Protein 1G55 (pdb70)

Radius of gyration: 21.53 Å; Cα contacts (8 Å, |Δi|>4): 591; chains: 1; bounding box: 45×37×70 Å

InterPro domains:
  IPR001525 C-5 cytosine methyltransferase [PF00145] (5-387)
  IPR001525 C-5 cytosine methyltransferase [PR00105] (5-21)
  IPR001525 C-5 cytosine methyltransferase [PR00105] (112-126)
  IPR001525 C-5 cytosine methyltransferase [PR00105] (155-168)
  IPR001525 C-5 cytosine methyltransferase [PS51679] (4-391)
  IPR001525 C-5 cytosine methyltransferase [TIGR00675] (6-387)
  IPR029063 S-adenosyl-L-methionine-dependent methyltransferase superfamily [G3DSA:3.40.50.150] (2-194)
  IPR029063 S-adenosyl-L-methionine-dependent methyltransferase superfamily [SSF53335] (3-390)
  IPR031303 DNA methylase, C-5 cytosine-specific, conserved site [PS00095] (371-389)
  IPR050750 Cytosine-specific C5-methyltransferase [PTHR46098] (1-390)

Foldseek 3Di:
DAFEEEAEQQFLNLVQLLQVLLVGRHDHAEHEAQDPQSVQNNCVVVVPHHYHNDQLCPQDLVNVQVSVGQEYEYEPCPSLVSVLVSQVVHPDHHQKYKYKYAPPVCVDPSVVSVVVSCVVQKAKAKEFEFCVLEQQAEGDTIIMMIIGRDHDHQPQHDPPDYHHHDPPYNHDFLLVLADPPDPLVVFFDDLVCCLVCVVQAAEDERGGHKYQAALCFSPDGHPHMHWYQPAPPDDSVVLVVPQPPDDSVRNSVSSCNSSIGGRFLSSLCSSLVRDPPRDHDPPQDSSNSSNSSNSHHRSNVSSSVVSSNPD

Nearest PDB structures (foldseek):
  1g55-assembly1_A  TM=1.003E+00  e=3.954E-67  Homo sapiens
  4h0n-assembly4_D  TM=9.485E-01  e=1.434E-35  Spodoptera frugiperda
  6fdf-assembly4_D  TM=8.529E-01  e=2.828E-32  Schizosaccharomyces pombe
  8xee-assembly1_D  TM=7.128E-01  e=9.282E-12  Homo sapiens
  7x9d-assembly1_D  TM=7.147E-01  e=1.337E-10  Homo sapiens

Organism: Homo sapiens (NCBI:txid9606)

GO terms:
  GO:0006400 tRNA modification (P, IDA)
  GO:0008175 tRNA methyltransferase activity (F, IDA)
  GO:0005737 cytoplasm (C, IDA)
  GO:0030488 tRNA methylation (P, IDA)
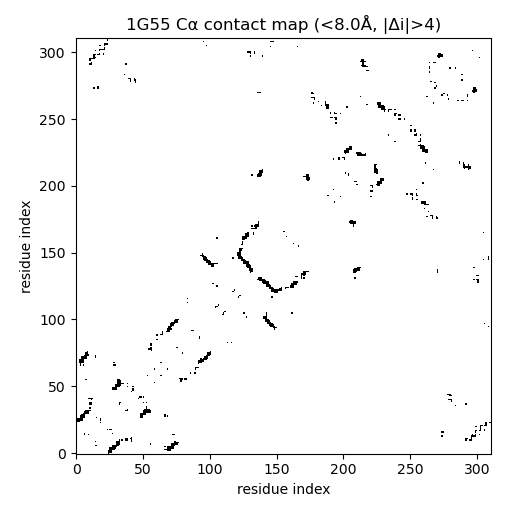  GO:0016428 tRNA (cytidine-N5)-methyltransferase activity (F, EXP)
  GO:0005654 nucleoplasm (C, TAS)
  GO:0006400 tRNA modification (P, TAS)

Structure (mmCIF, N/CA/C/O backbone):
data_1G55
#
_entry.id   1G55
#
_cell.length_a   116.5
_cell.length_b   116.5
_cell.length_c   69.8
_cell.angle_alpha   90.00
_cell.angle_beta   90.00
_cell.angle_gamma   90.00
#
_symmetry.space_group_name_H-M   'I 41'
#
loop_
_entity.id
_entity.type
_entity.pdbx_description
1 polymer 'DNA CYTOSINE METHYLTRANSFERASE DNMT2'
2 non-polymer 'SULFATE ION'
3 non-polymer S-ADENOSYL-L-HOMOCYSTEINE
4 non-polymer BETA-MERCAPTOETHANOL
5 non-polymer GLYCEROL
6 water water
#
loop_
_atom_site.group_PDB
_atom_site.id
_atom_site.type_symbol
_atom_site.label_atom_id
_atom_site.label_alt_id
_atom_site.label_comp_id
_atom_site.label_asym_id
_atom_site.label_entity_id
_atom_site.label_seq_id
_atom_site.pdbx_PDB_ins_code
_atom_site.Cartn_x
_atom_site.Cartn_y
_atom_site.Cartn_z
_atom_site.occupancy
_atom_site.B_iso_or_equiv
_atom_site.auth_seq_id
_atom_site.auth_comp_id
_atom_site.auth_asym_id
_atom_site.auth_atom_id
_atom_site.pdbx_PDB_model_num
ATOM 1 N N . GLU A 1 1 ? 63.579 61.419 15.487 1.00 41.10 2 GLU A N 1
ATOM 2 C CA . GLU A 1 1 ? 62.382 60.665 15.968 1.00 38.78 2 GLU A CA 1
ATOM 3 C C . GLU A 1 1 ? 62.869 59.760 17.101 1.00 36.63 2 GLU A C 1
ATOM 4 O O . GLU A 1 1 ? 64.052 59.406 17.128 1.00 36.56 2 GLU A O 1
ATOM 6 N N . PRO A 1 2 ? 61.979 59.406 18.056 1.00 32.82 3 PRO A N 1
ATOM 7 C CA . PRO A 1 2 ? 62.341 58.546 19.187 1.00 29.50 3 PRO A CA 1
ATOM 8 C C . PRO A 1 2 ? 62.708 57.130 18.767 1.00 26.02 3 PRO A C 1
ATOM 9 O O . PRO A 1 2 ? 62.144 56.574 17.814 1.00 24.36 3 PRO A O 1
ATOM 13 N N . LEU A 1 3 ? 63.657 56.553 19.495 1.00 24.41 4 LEU A N 1
ATOM 14 C CA . LEU A 1 3 ? 64.108 55.193 19.240 1.00 21.38 4 LEU A CA 1
ATOM 15 C C . LEU A 1 3 ? 62.952 54.238 19.448 1.00 17.35 4 LEU A C 1
ATOM 16 O O . LEU A 1 3 ? 62.129 54.434 20.341 1.00 16.98 4 LEU A O 1
ATOM 21 N N . ARG A 1 4 ? 62.888 53.223 18.600 1.00 17.52 5 ARG A N 1
ATOM 22 C CA . ARG A 1 4 ? 61.848 52.207 18.682 1.00 16.96 5 ARG A CA 1
ATOM 23 C C . ARG A 1 4 ? 62.481 51.047 19.466 1.00 17.04 5 ARG A C 1
ATOM 24 O O . ARG A 1 4 ? 63.463 50.427 19.026 1.00 16.42 5 ARG A O 1
ATOM 32 N N . VAL A 1 5 ? 61.959 50.827 20.672 1.00 17.61 6 VAL A N 1
ATOM 33 C CA . VAL A 1 5 ? 62.473 49.804 21.573 1.00 15.45 6 VAL A CA 1
ATOM 34 C C . VAL A 1 5 ? 61.687 48.483 21.609 1.00 13.84 6 VAL A C 1
ATOM 35 O O . VAL A 1 5 ? 60.454 48.463 21.782 1.00 13.89 6 VAL A O 1
ATOM 39 N N . LEU A 1 6 ? 62.400 47.387 21.379 1.00 12.67 7 LEU A N 1
ATOM 40 C CA . LEU A 1 6 ? 61.807 46.057 21.444 1.00 11.79 7 LEU A CA 1
ATOM 41 C C . LEU A 1 6 ? 62.162 45.523 22.830 1.00 12.87 7 LEU A C 1
ATOM 42 O O . LEU A 1 6 ? 63.354 45.477 23.190 1.00 12.01 7 LEU A O 1
ATOM 47 N N . GLU A 1 7 ? 61.150 45.133 23.613 1.00 13.09 8 GLU A N 1
ATOM 48 C CA . GLU A 1 7 ? 61.364 44.606 24.964 1.00 12.23 8 GLU A CA 1
ATOM 49 C C . GLU A 1 7 ? 61.037 43.103 24.989 1.00 9.98 8 GLU A C 1
ATOM 50 O O . GLU A 1 7 ? 59.875 42.705 25.023 1.00 12.29 8 GLU A O 1
ATOM 56 N N . LEU A 1 8 ? 62.069 42.270 24.957 1.00 12.39 9 LEU A N 1
ATOM 57 C CA . LEU A 1 8 ? 61.885 40.817 24.943 1.00 13.60 9 LEU A CA 1
ATOM 58 C C . LEU A 1 8 ? 61.924 40.233 26.340 1.00 14.53 9 LEU A C 1
ATOM 59 O O . LEU A 1 8 ? 62.688 40.696 27.193 1.00 15.29 9 LEU A O 1
ATOM 64 N N . TYR A 1 9 ? 61.132 39.185 26.560 1.00 15.16 10 TYR A N 1
ATOM 65 C CA . TYR A 1 9 ? 61.062 38.523 27.867 1.00 15.61 10 TYR A CA 1
ATOM 66 C C . TYR A 1 9 ? 60.642 39.606 28.838 1.00 15.80 10 TYR A C 1
ATOM 67 O O . TYR A 1 9 ? 61.208 39.729 29.927 1.00 17.46 10 TYR A O 1
ATOM 76 N N . SER A 1 10 ? 59.621 40.366 28.447 1.00 15.92 11 SER A N 1
ATOM 77 C CA . SER A 1 10 ? 59.148 41.516 29.210 1.00 13.63 11 SER A CA 1
ATOM 78 C C . SER A 1 10 ? 58.745 41.388 30.678 1.00 15.14 11 SER A C 1
ATOM 79 O O . SER A 1 10 ? 58.996 42.318 31.446 1.00 16.18 11 SER A O 1
ATOM 82 N N . GLY A 1 11 ? 58.132 40.270 31.072 1.00 14.91 12 GLY A N 1
ATOM 83 C CA . GLY A 1 11 ? 57.708 40.076 32.462 1.00 16.24 12 GLY A CA 1
ATOM 84 C C . GLY A 1 11 ? 56.774 41.172 32.965 1.00 17.26 12 GLY A C 1
ATOM 85 O O . GLY A 1 11 ? 55.787 41.483 32.297 1.00 17.04 12 GLY A O 1
ATOM 86 N N . VAL A 1 12 ? 57.083 41.770 34.126 1.00 18.43 13 VAL A N 1
ATOM 87 C CA . VAL A 1 12 ? 56.283 42.877 34.686 1.00 15.40 13 VAL A CA 1
ATOM 88 C C . VAL A 1 12 ? 56.745 44.241 34.112 1.00 15.67 13 VAL A C 1
ATOM 89 O O . VAL A 1 12 ? 56.281 45.309 34.527 1.00 15.33 13 VAL A O 1
ATOM 93 N N . GLY A 1 13 ? 57.694 44.190 33.177 1.00 16.05 14 GLY A N 1
ATOM 94 C CA . GLY A 1 13 ? 58.168 45.393 32.524 1.00 13.24 14 GLY A CA 1
ATOM 95 C C . GLY A 1 13 ? 59.278 46.191 33.152 1.00 13.70 14 GLY A C 1
ATOM 96 O O . GLY A 1 13 ? 59.307 47.413 32.976 1.00 14.21 14 GLY A O 1
ATOM 97 N N . GLY A 1 14 ? 60.198 45.521 33.848 1.00 12.12 15 GLY A N 1
ATOM 98 C CA . GLY A 1 14 ? 61.322 46.218 34.452 1.00 12.84 15 GLY A CA 1
ATOM 99 C C . GLY A 1 14 ? 62.132 47.013 33.427 1.00 11.59 15 GLY A C 1
ATOM 100 O O . GLY A 1 14 ? 62.535 48.135 33.702 1.00 10.78 15 GLY A O 1
ATOM 101 N N . MET A 1 15 ? 62.346 46.466 32.231 1.00 10.73 16 MET A N 1
ATOM 102 C CA . MET A 1 15 ? 63.108 47.169 31.189 1.00 9.69 16 MET A CA 1
ATOM 103 C C . MET A 1 15 ? 62.398 48.434 30.760 1.00 11.39 16 MET A C 1
ATOM 104 O O . MET A 1 15 ? 63.025 49.465 30.545 1.00 12.25 16 MET A O 1
ATOM 109 N N . HIS A 1 16 ? 61.084 48.346 30.595 1.00 12.52 17 HIS A N 1
ATOM 110 C CA . HIS A 1 16 ? 60.290 49.511 30.202 1.00 12.33 17 HIS A CA 1
ATOM 111 C C . HIS A 1 16 ? 60.377 50.591 31.297 1.00 12.49 17 HIS A C 1
ATOM 112 O O . HIS A 1 16 ? 60.599 51.775 31.004 1.00 10.58 17 HIS A O 1
ATOM 119 N N . HIS A 1 17 ? 60.230 50.191 32.558 1.00 11.75 18 HIS A N 1
ATOM 120 C CA . HIS A 1 17 ? 60.348 51.154 33.651 1.00 11.68 18 HIS A CA 1
ATOM 121 C C . HIS A 1 17 ? 61.730 51.819 33.657 1.00 10.89 18 HIS A C 1
ATOM 122 O O . HIS A 1 17 ? 61.840 53.024 33.901 1.00 10.22 18 HIS A O 1
ATOM 129 N N . ALA A 1 18 ? 62.773 51.038 33.361 1.00 10.27 19 ALA A N 1
ATOM 130 C CA . ALA A 1 18 ? 64.152 51.538 33.297 1.00 10.68 19 ALA A CA 1
ATOM 131 C C . ALA A 1 18 ? 64.304 52.512 32.145 1.00 9.49 19 ALA A C 1
ATOM 132 O O . ALA A 1 18 ? 64.994 53.514 32.280 1.00 10.52 19 ALA A O 1
ATOM 134 N N . LEU A 1 19 ? 63.668 52.205 31.017 1.00 10.77 20 LEU A N 1
ATOM 135 C CA . LEU A 1 19 ? 63.711 53.070 29.830 1.00 12.29 20 LEU A CA 1
ATOM 136 C C . LEU A 1 19 ? 63.113 54.448 30.130 1.00 11.92 20 LEU A C 1
ATOM 137 O O . LEU A 1 19 ? 63.670 55.483 29.730 1.00 13.35 20 LEU A O 1
ATOM 142 N N . ARG A 1 20 ? 61.992 54.466 30.842 1.00 12.83 21 ARG A N 1
ATOM 143 C CA . ARG A 1 20 ? 61.340 55.720 31.219 1.00 12.06 21 ARG A CA 1
ATOM 144 C C . ARG A 1 20 ? 62.212 56.527 32.173 1.00 12.91 21 ARG A C 1
ATOM 145 O O . ARG A 1 20 ? 62.372 57.723 31.987 1.00 14.50 21 ARG A O 1
ATOM 153 N N . GLU A 1 21 ? 62.854 55.863 33.137 1.00 14.18 22 GLU A N 1
ATOM 154 C CA . GLU A 1 21 ? 63.731 56.545 34.095 1.00 12.78 22 GLU A CA 1
ATOM 155 C C . GLU A 1 21 ? 64.985 57.129 33.438 1.00 15.01 22 GLU A C 1
ATOM 156 O O . GLU A 1 21 ? 65.452 58.193 33.845 1.00 13.79 22 GLU A O 1
ATOM 162 N N . SER A 1 22 ? 65.528 56.434 32.432 1.00 16.36 23 SER A N 1
ATOM 163 C CA . SER A 1 22 ? 66.731 56.890 31.722 1.00 14.80 23 SER A CA 1
ATOM 164 C C . SER A 1 22 ? 66.567 58.272 31.050 1.00 15.34 23 SER A C 1
ATOM 165 O O . SER A 1 22 ? 67.568 58.974 30.814 1.00 15.91 23 SER A O 1
ATOM 168 N N . CYS A 1 23 ? 65.318 58.645 30.743 1.00 14.87 24 CYS A N 1
ATOM 169 C CA . CYS A 1 23 ? 64.980 59.929 30.119 1.00 16.15 24 CYS A CA 1
ATOM 170 C C . CYS A 1 23 ? 65.373 60.041 28.647 1.00 16.76 24 CYS A C 1
ATOM 171 O O . CYS A 1 23 ? 65.289 61.122 28.074 1.00 18.82 24 CYS A O 1
ATOM 176 N N . ILE A 1 24 ? 65.866 58.958 28.046 1.00 17.56 25 ILE A N 1
ATOM 177 C CA . ILE A 1 24 ? 66.285 58.992 26.640 1.00 16.92 25 ILE A CA 1
ATOM 178 C C . ILE A 1 24 ? 65.064 58.992 25.722 1.00 16.48 25 ILE A C 1
ATOM 179 O O . ILE A 1 24 ? 64.027 58.461 26.106 1.00 19.52 25 ILE A O 1
ATOM 184 N N . PRO A 1 25 ? 65.160 59.623 24.519 1.00 18.18 26 PRO A N 1
ATOM 185 C CA . PRO A 1 25 ? 64.074 59.709 23.526 1.00 17.10 26 PRO A CA 1
ATOM 186 C C . PRO A 1 25 ? 63.805 58.331 22.977 1.00 17.03 26 PRO A C 1
ATOM 187 O O . PRO A 1 25 ? 64.407 57.942 21.980 1.00 17.27 26 PRO A O 1
ATOM 191 N N . ALA A 1 26 ? 62.884 57.600 23.586 1.00 18.61 27 ALA A N 1
ATOM 192 C CA . ALA A 1 26 ? 62.613 56.241 23.133 1.00 17.49 27 ALA A CA 1
ATOM 193 C C . ALA A 1 26 ? 61.275 55.797 23.619 1.00 18.29 27 ALA A C 1
ATOM 194 O O . ALA A 1 26 ? 60.767 56.320 24.603 1.00 21.18 27 ALA A O 1
ATOM 196 N N . GLN A 1 27 ? 60.705 54.821 22.932 1.00 18.24 28 GLN A N 1
ATOM 197 C CA . GLN A 1 27 ? 59.434 54.286 23.335 1.00 18.39 28 GLN A CA 1
ATOM 198 C C . GLN A 1 27 ? 59.403 52.805 22.953 1.00 18.12 28 GLN A C 1
ATOM 199 O O . GLN A 1 27 ? 60.011 52.398 21.947 1.00 18.01 28 GLN A O 1
ATOM 207 N N . VAL A 1 28 ? 58.757 51.996 23.793 1.00 17.70 29 VAL A N 1
ATOM 208 C CA . VAL A 1 28 ? 58.632 50.559 23.556 1.00 15.00 29 VAL A CA 1
ATOM 209 C C . VAL A 1 28 ? 57.596 50.313 22.462 1.00 16.05 29 VAL A C 1
ATOM 210 O O . VAL A 1 28 ? 56.434 50.678 22.609 1.00 17.24 29 VAL A O 1
ATOM 214 N N . VAL A 1 29 ? 58.036 49.744 21.348 1.00 15.93 30 VAL A N 1
ATOM 215 C CA . VAL A 1 29 ? 57.140 49.446 20.240 1.00 17.43 30 VAL A CA 1
ATOM 216 C C . VAL A 1 29 ? 56.520 48.060 20.395 1.00 18.06 30 VAL A C 1
ATOM 217 O O . VAL A 1 29 ? 55.420 47.807 19.897 1.00 18.14 30 VAL A O 1
ATOM 221 N N . ALA A 1 30 ? 57.233 47.160 21.064 1.00 17.17 31 ALA A N 1
ATOM 222 C CA . ALA A 1 30 ? 56.710 45.828 21.319 1.00 15.67 31 ALA A CA 1
ATOM 223 C C . ALA A 1 30 ? 57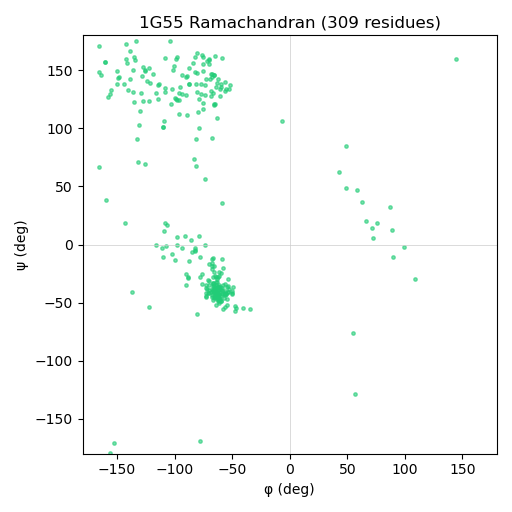.369 45.186 22.526 1.00 15.35 31 ALA A C 1
ATOM 224 O O . ALA A 1 30 ? 58.579 45.247 22.688 1.00 16.06 31 ALA A O 1
ATOM 226 N N . ALA A 1 31 ? 56.535 44.685 23.423 1.00 15.38 32 ALA A N 1
ATOM 227 C CA . ALA A 1 31 ? 56.976 43.961 24.604 1.00 17.54 32 ALA A CA 1
ATOM 228 C C . ALA A 1 31 ? 56.565 42.504 24.277 1.00 16.26 32 ALA A C 1
ATOM 229 O O . ALA A 1 31 ? 55.464 42.297 23.759 1.00 18.19 32 ALA A O 1
ATOM 231 N N . ILE A 1 32 ? 57.428 41.510 24.512 1.00 15.27 33 ILE A N 1
ATOM 232 C CA . ILE A 1 32 ? 57.047 40.122 24.205 1.00 14.78 33 ILE A CA 1
ATOM 233 C C . ILE A 1 32 ? 57.277 39.146 25.356 1.00 14.91 33 ILE A C 1
ATOM 234 O O . ILE A 1 32 ? 58.381 39.091 25.919 1.00 14.32 33 ILE A O 1
ATOM 239 N N . ASP A 1 33 ? 56.252 38.355 25.673 1.00 14.25 34 ASP A N 1
ATOM 240 C CA . ASP A 1 33 ? 56.330 37.346 26.736 1.00 17.06 34 ASP A CA 1
ATOM 241 C C . ASP A 1 33 ? 55.160 36.353 26.584 1.00 15.39 34 ASP A C 1
ATOM 242 O O . ASP A 1 33 ? 54.075 36.751 26.159 1.00 18.33 34 ASP A O 1
ATOM 247 N N . VAL A 1 34 ? 55.370 35.077 26.909 1.00 18.50 35 VAL A N 1
ATOM 248 C CA . VAL A 1 34 ? 54.276 34.075 26.823 1.00 21.02 35 VAL A CA 1
ATOM 249 C C . VAL A 1 34 ? 53.457 33.938 28.107 1.00 20.88 35 VAL A C 1
ATOM 250 O O . VAL A 1 34 ? 52.297 33.511 28.073 1.00 20.49 35 VAL A O 1
ATOM 254 N N . ASN A 1 35 ? 54.081 34.270 29.235 1.00 20.86 36 ASN A N 1
ATOM 255 C CA . ASN A 1 35 ? 53.438 34.161 30.535 1.00 20.84 36 ASN A CA 1
ATOM 256 C C . ASN A 1 35 ? 52.233 35.067 30.679 1.00 20.72 36 ASN A C 1
ATOM 257 O O . ASN A 1 35 ? 52.390 36.275 30.827 1.00 19.26 36 ASN A O 1
ATOM 264 N N . THR A 1 36 ? 51.038 34.480 30.704 1.00 21.00 37 THR A N 1
ATOM 265 C CA . THR A 1 36 ? 49.798 35.259 30.812 1.00 21.86 37 THR A CA 1
ATOM 266 C C . THR A 1 36 ? 49.660 36.023 32.120 1.00 20.30 37 THR A C 1
ATOM 267 O O . THR A 1 36 ? 49.011 37.054 32.152 1.00 20.64 37 THR A O 1
ATOM 271 N N . VAL A 1 37 ? 50.270 35.532 33.192 1.00 18.89 38 VAL A N 1
ATOM 272 C CA . VAL A 1 37 ? 50.207 36.217 34.474 1.00 18.61 38 VAL A CA 1
ATOM 273 C C . VAL A 1 37 ? 51.089 37.480 34.433 1.00 17.76 38 VAL A C 1
ATOM 274 O O . VAL A 1 37 ? 50.669 38.563 34.847 1.00 16.80 38 VAL A O 1
ATOM 278 N N . ALA A 1 38 ? 52.295 37.350 33.896 1.00 18.04 39 ALA A N 1
ATOM 279 C CA . ALA A 1 38 ? 53.201 38.492 33.771 1.00 15.96 39 ALA A CA 1
ATOM 280 C C . ALA A 1 38 ? 52.562 39.551 32.878 1.00 17.09 39 ALA A C 1
ATOM 281 O O . ALA A 1 38 ? 52.563 40.740 33.215 1.00 17.80 39 ALA A O 1
ATOM 283 N N . ASN A 1 39 ? 51.943 39.097 31.784 1.00 17.77 40 ASN A N 1
ATOM 284 C CA . ASN A 1 39 ? 51.293 39.976 30.805 1.00 16.73 40 ASN A CA 1
ATOM 285 C C . ASN A 1 39 ? 50.132 40.789 31.362 1.00 16.89 40 ASN A C 1
ATOM 286 O O . ASN A 1 39 ? 49.940 41.932 30.952 1.00 18.07 40 ASN A O 1
ATOM 293 N N . GLU A 1 40 ? 49.352 40.208 32.277 1.00 19.51 41 GLU A N 1
ATOM 294 C CA . GLU A 1 40 ? 48.231 40.927 32.891 1.00 19.45 41 GLU A CA 1
ATOM 295 C C . GLU A 1 40 ? 48.803 42.081 33.737 1.00 19.22 41 GLU A C 1
ATOM 296 O O . GLU A 1 40 ? 48.201 43.154 33.826 1.00 20.88 41 GLU A O 1
ATOM 302 N N . VAL A 1 41 ? 49.954 41.847 34.367 1.00 18.00 42 VAL A N 1
ATOM 303 C CA . VAL A 1 41 ? 50.601 42.865 35.196 1.00 18.61 42 VAL A CA 1
ATOM 304 C C . VAL A 1 41 ? 51.201 43.944 34.292 1.00 17.51 42 VAL A C 1
ATOM 305 O O . VAL A 1 41 ? 51.085 45.140 34.575 1.00 16.75 42 VAL A O 1
ATOM 309 N N . TYR A 1 42 ? 51.862 43.510 33.220 1.00 17.83 43 TYR A N 1
ATOM 310 C CA . TYR A 1 42 ? 52.460 44.431 32.263 1.00 16.98 43 TYR A CA 1
ATOM 311 C C . TYR A 1 42 ? 51.365 45.369 31.679 1.00 18.15 43 TYR A C 1
ATOM 312 O O . TYR A 1 42 ? 51.482 46.596 31.789 1.00 17.31 43 TYR A O 1
ATOM 321 N N . LYS A 1 43 ? 50.297 44.787 31.113 1.00 17.61 44 LYS A N 1
ATOM 322 C CA . LYS A 1 43 ? 49.186 45.538 30.514 1.00 16.03 44 LYS A CA 1
ATOM 323 C C . LYS A 1 43 ? 48.547 46.482 31.511 1.00 17.37 44 LYS A C 1
ATOM 324 O O . LYS A 1 43 ? 48.219 47.624 31.196 1.00 21.02 44 LYS A O 1
ATOM 326 N N . TYR A 1 44 ? 48.371 46.000 32.730 1.00 18.71 45 TYR A N 1
ATOM 327 C CA . TYR A 1 44 ? 47.790 46.797 33.799 1.00 17.91 45 TYR A CA 1
ATOM 328 C C . TYR A 1 44 ? 48.575 48.103 34.007 1.00 18.18 45 TYR A C 1
ATOM 329 O O . TYR A 1 44 ? 47.982 49.170 34.171 1.00 19.75 45 TYR A O 1
ATOM 338 N N . ASN A 1 45 ? 49.905 48.022 33.983 1.00 17.27 46 ASN A N 1
ATOM 339 C CA . ASN A 1 45 ? 50.748 49.201 34.203 1.00 15.92 46 ASN A CA 1
ATOM 340 C C . ASN A 1 45 ? 51.071 49.983 32.937 1.00 15.09 46 ASN A C 1
ATOM 341 O O . ASN A 1 45 ? 51.305 51.190 33.000 1.00 14.78 46 ASN A O 1
ATOM 346 N N . PHE A 1 46 ? 51.097 49.277 31.805 1.00 15.12 47 PHE A N 1
ATOM 347 C CA . PHE A 1 46 ? 51.402 49.829 30.477 1.00 15.68 47 PHE A CA 1
ATOM 348 C C . PHE A 1 46 ? 50.261 49.479 29.509 1.00 14.92 47 PHE A C 1
ATOM 349 O O . PHE A 1 46 ? 50.443 48.706 28.552 1.00 15.24 47 PHE A O 1
ATOM 357 N N . PRO A 1 47 ? 49.082 50.087 29.712 1.00 15.92 48 PRO A N 1
ATOM 358 C CA . PRO A 1 47 ? 47.933 49.806 28.855 1.00 17.78 48 PRO A CA 1
ATOM 359 C C . PRO A 1 47 ? 48.033 50.227 27.395 1.00 20.24 48 PRO A C 1
ATOM 360 O O . PRO A 1 47 ? 47.299 49.704 26.570 1.00 22.63 48 PRO A O 1
ATOM 364 N N . HIS A 1 48 ? 48.959 51.137 27.073 1.00 21.53 49 HIS A N 1
ATOM 365 C CA . HIS A 1 48 ? 49.120 51.653 25.706 1.00 22.16 49 HIS A CA 1
ATOM 366 C C . HIS A 1 48 ? 50.347 51.131 24.972 1.00 23.07 49 HIS A C 1
ATOM 367 O O . HIS A 1 48 ? 50.737 51.679 23.938 1.00 25.29 49 HIS A O 1
ATOM 374 N N . THR A 1 49 ? 50.922 50.044 25.480 1.00 21.93 50 THR A N 1
ATOM 375 C CA . THR A 1 49 ? 52.101 49.438 24.876 1.00 18.63 50 THR A CA 1
ATOM 376 C C . THR A 1 49 ? 51.708 48.143 24.231 1.00 17.49 50 THR A C 1
ATOM 377 O O . THR A 1 49 ? 51.005 47.346 24.841 1.00 18.22 50 THR A O 1
ATOM 381 N N . GLN A 1 50 ? 52.124 47.944 22.986 1.00 18.16 51 GLN A N 1
ATOM 382 C CA . GLN A 1 50 ? 51.827 46.698 22.284 1.00 20.34 51 GLN A CA 1
ATOM 383 C C . GLN A 1 50 ? 52.542 45.493 22.957 1.00 20.64 51 GLN A C 1
ATOM 384 O O . GLN A 1 50 ? 53.780 45.451 23.107 1.00 19.40 51 GLN A O 1
ATOM 390 N N . LEU A 1 51 ? 51.731 44.537 23.390 1.00 20.05 52 LEU A N 1
ATOM 391 C CA . LEU A 1 51 ? 52.209 43.351 24.070 1.00 20.56 52 LEU A CA 1
ATOM 392 C C . LEU A 1 51 ? 51.917 42.143 23.204 1.00 20.80 52 LEU A C 1
ATOM 393 O O . LEU A 1 51 ? 50.783 41.933 22.788 1.00 23.87 52 LEU A O 1
ATOM 398 N N . LEU A 1 52 ? 52.946 41.363 22.912 1.00 21.30 53 LEU A N 1
ATOM 399 C CA . LEU A 1 52 ? 52.789 40.184 22.087 1.00 21.66 53 LEU A CA 1
ATOM 400 C C . LEU A 1 52 ? 52.954 38.930 22.951 1.00 21.37 53 LEU A C 1
ATOM 401 O O . LEU A 1 52 ? 54.060 38.616 23.386 1.00 21.24 53 LEU A O 1
ATOM 406 N N . ALA A 1 53 ? 51.846 38.249 23.231 1.00 20.45 54 ALA A N 1
ATOM 407 C CA . ALA A 1 53 ? 51.856 37.025 24.019 1.00 21.24 54 ALA A CA 1
ATOM 408 C C . ALA A 1 53 ? 52.205 35.857 23.088 1.00 24.01 54 ALA A C 1
ATOM 409 O O . ALA A 1 53 ? 51.354 35.028 22.756 1.00 26.08 54 ALA A O 1
ATOM 411 N N . LYS A 1 54 ? 53.471 35.774 22.698 1.00 24.66 55 LYS A N 1
ATOM 412 C CA . LYS A 1 54 ? 53.920 34.756 21.767 1.00 24.20 55 LYS A CA 1
ATOM 413 C C . LYS A 1 54 ? 55.288 34.251 22.149 1.00 23.24 55 LYS A C 1
ATOM 414 O O . LYS A 1 54 ? 56.002 34.905 22.898 1.00 22.90 55 LYS A O 1
ATOM 420 N N . THR A 1 55 ? 55.644 33.067 21.660 1.00 22.61 56 THR A N 1
ATOM 421 C CA . THR A 1 55 ? 56.970 32.521 21.909 1.00 23.15 56 THR A CA 1
ATOM 422 C C . THR A 1 55 ? 57.908 33.343 21.029 1.00 23.52 56 THR A C 1
ATOM 423 O O . THR A 1 55 ? 57.592 33.613 19.861 1.00 24.55 56 THR A O 1
ATOM 427 N N . ILE A 1 56 ? 59.056 33.726 21.583 1.00 22.10 57 ILE A N 1
ATOM 428 C CA . ILE A 1 56 ? 60.048 34.526 20.868 1.00 20.96 57 ILE A CA 1
ATOM 429 C C . ILE A 1 56 ? 60.668 33.741 19.713 1.00 22.87 57 ILE A C 1
ATOM 430 O O . ILE A 1 56 ? 61.054 34.319 18.690 1.00 24.07 57 ILE A O 1
ATOM 435 N N . GLU A 1 57 ? 60.695 32.416 19.856 1.00 25.17 58 GLU A N 1
ATOM 436 C CA . GLU A 1 57 ? 61.253 31.515 18.837 1.00 26.28 58 GLU A CA 1
ATOM 437 C C . GLU A 1 57 ? 60.364 31.491 17.617 1.00 24.82 58 GLU A C 1
ATOM 438 O O . GLU A 1 57 ? 60.845 31.267 16.520 1.00 26.85 58 GLU A O 1
ATOM 444 N N . GLY A 1 58 ? 59.062 31.661 17.833 1.00 24.77 59 GLY A N 1
ATOM 445 C CA . GLY A 1 58 ? 58.108 31.655 16.743 1.00 24.37 59 GLY A CA 1
ATOM 446 C C . GLY A 1 58 ? 57.950 32.951 15.967 1.00 24.16 59 GLY A C 1
ATOM 447 O O . GLY A 1 58 ? 57.168 33.005 15.021 1.00 26.71 59 GLY A O 1
ATOM 448 N N . ILE A 1 59 ? 58.636 34.010 16.372 1.00 23.01 60 ILE A N 1
ATOM 449 C CA . ILE A 1 59 ? 58.537 35.279 15.655 1.00 22.26 60 ILE A CA 1
ATOM 450 C C . ILE A 1 59 ? 59.424 35.204 14.396 1.00 21.37 60 ILE A C 1
ATOM 451 O O . ILE A 1 59 ? 60.605 34.897 14.481 1.00 19.73 60 ILE A O 1
ATOM 456 N N . THR A 1 60 ? 58.842 35.465 13.229 1.00 23.43 61 THR A N 1
ATOM 457 C CA . THR A 1 60 ? 59.563 35.414 11.956 1.00 19.39 61 THR A CA 1
ATOM 458 C C . THR A 1 60 ? 60.354 36.701 11.737 1.00 20.19 61 THR A C 1
ATOM 459 O O . THR A 1 60 ? 60.104 37.711 12.392 1.00 21.01 61 THR A O 1
ATOM 463 N N . LEU A 1 61 ? 61.283 36.676 10.788 1.00 19.04 62 LEU A N 1
ATOM 464 C CA . LEU A 1 61 ? 62.095 37.843 10.480 1.00 18.57 62 LEU A CA 1
ATOM 465 C C . LEU A 1 61 ? 61.238 38.994 10.009 1.00 20.69 62 LEU A C 1
ATOM 466 O O . LEU A 1 61 ? 61.548 40.157 10.301 1.00 19.15 62 LEU A O 1
ATOM 471 N N . GLU A 1 62 ? 60.157 38.666 9.289 1.00 22.24 63 GLU A N 1
ATOM 472 C CA . GLU A 1 62 ? 59.253 39.682 8.741 1.00 23.50 63 GLU A CA 1
ATOM 473 C C . GLU A 1 62 ? 58.608 40.459 9.873 1.00 23.64 63 GLU A C 1
ATOM 474 O O . GLU A 1 62 ? 58.498 41.685 9.813 1.00 25.53 63 GLU A O 1
ATOM 480 N N . GLU A 1 63 ? 58.181 39.737 10.905 1.00 23.26 64 GLU A N 1
ATOM 481 C CA . GLU A 1 63 ? 57.561 40.355 12.072 1.00 22.55 64 GLU A CA 1
ATOM 482 C C . GLU A 1 63 ? 58.570 41.283 12.746 1.00 20.99 64 GLU A C 1
ATOM 483 O O . GLU A 1 63 ? 58.233 42.399 13.112 1.00 20.31 64 GLU A O 1
ATOM 489 N N . PHE A 1 64 ? 59.809 40.820 12.901 1.00 20.24 65 PHE A N 1
ATOM 490 C CA . PHE A 1 64 ? 60.859 41.634 13.512 1.00 19.68 65 PHE A CA 1
ATOM 491 C C . PHE A 1 64 ? 61.162 42.860 12.639 1.00 22.34 65 PHE A C 1
ATOM 492 O O . PHE A 1 64 ? 61.407 43.970 13.151 1.00 23.93 65 PHE A O 1
ATOM 500 N N . ASP A 1 65 ? 61.138 42.670 11.321 1.00 22.04 66 ASP A N 1
ATOM 501 C CA . ASP A 1 65 ? 61.398 43.768 10.398 1.00 21.00 66 ASP A CA 1
ATOM 502 C C . ASP A 1 65 ? 60.309 44.817 10.464 1.00 19.46 66 ASP A C 1
ATOM 503 O O . ASP A 1 65 ? 60.590 46.008 10.404 1.00 22.35 66 ASP A O 1
ATOM 508 N N . ARG A 1 66 ? 59.064 44.377 10.595 1.00 21.01 67 ARG A N 1
ATOM 509 C CA . ARG A 1 66 ? 57.925 45.288 10.674 1.00 23.38 67 ARG A CA 1
ATOM 510 C C . ARG A 1 66 ? 57.955 46.139 11.956 1.00 21.94 67 ARG A C 1
ATOM 511 O O . ARG A 1 66 ? 57.364 47.214 12.010 1.00 19.96 67 ARG A O 1
ATOM 519 N N . LEU A 1 67 ? 58.648 45.642 12.980 1.00 21.89 68 LEU A N 1
ATOM 520 C CA . LEU A 1 67 ? 58.789 46.356 14.245 1.00 19.89 68 LEU A CA 1
ATOM 521 C C . LEU A 1 67 ? 59.832 47.460 14.111 1.00 20.16 68 LEU A C 1
ATOM 522 O O . LEU A 1 67 ? 59.758 48.465 14.814 1.00 21.20 68 LEU A O 1
ATOM 527 N N . SER A 1 68 ? 60.792 47.264 13.209 1.00 18.96 69 SER A N 1
ATOM 528 C CA . SER A 1 68 ? 61.840 48.254 12.918 1.00 19.42 69 SER A CA 1
ATOM 529 C C . SER A 1 68 ? 62.375 48.884 14.193 1.00 17.50 69 SER A C 1
ATOM 530 O O . SER A 1 68 ? 62.283 50.094 14.405 1.00 18.88 69 SER A O 1
ATOM 533 N N . PHE A 1 69 ? 62.956 48.051 15.032 1.00 16.31 70 PHE A N 1
ATOM 534 C CA . PHE A 1 69 ? 63.469 48.507 16.305 1.00 15.22 70 PHE A CA 1
ATOM 535 C C . PHE A 1 69 ? 64.917 48.967 16.258 1.00 16.38 70 PHE A C 1
ATOM 536 O O . PHE A 1 69 ? 65.732 48.424 15.502 1.00 16.41 70 PHE A O 1
ATOM 544 N N . ASP A 1 70 ? 65.204 50.006 17.043 1.00 14.61 71 ASP A N 1
ATOM 545 C CA . ASP A 1 70 ? 66.537 50.592 17.164 1.00 14.94 71 ASP A CA 1
ATOM 546 C C . ASP A 1 70 ? 67.273 50.186 18.424 1.00 14.03 71 ASP A C 1
ATOM 547 O O . ASP A 1 70 ? 68.438 50.529 18.580 1.00 14.11 71 ASP A O 1
ATOM 552 N N . MET A 1 71 ? 66.582 49.505 19.337 1.00 14.15 72 MET A N 1
ATOM 553 C CA . MET A 1 71 ? 67.170 49.073 20.600 1.00 13.24 72 MET A CA 1
ATOM 554 C C . MET A 1 71 ? 66.520 47.792 21.079 1.00 12.24 72 MET A C 1
ATOM 555 O O . MET A 1 71 ? 65.324 47.626 20.926 1.00 14.28 72 MET A O 1
ATOM 560 N N . ILE A 1 72 ? 67.311 46.858 21.592 1.00 13.08 73 ILE A N 1
ATOM 561 C CA . ILE A 1 72 ? 66.747 45.636 22.149 1.00 14.23 73 ILE A CA 1
ATOM 562 C C . ILE A 1 72 ? 67.093 45.667 23.633 1.00 12.97 73 ILE A C 1
ATOM 563 O O . ILE A 1 72 ? 68.249 45.918 23.993 1.00 11.24 73 ILE A O 1
ATOM 568 N N . LEU A 1 73 ? 66.088 45.431 24.474 1.00 14.55 74 LEU A N 1
ATOM 569 C CA . LEU A 1 73 ? 66.267 45.355 25.924 1.00 14.84 74 LEU A CA 1
ATOM 570 C C . LEU A 1 73 ? 65.754 43.959 26.233 1.00 13.25 74 LEU A C 1
ATOM 571 O O . LEU A 1 73 ? 64.610 43.640 25.920 1.00 13.21 74 LEU A O 1
ATOM 576 N N . MET A 1 74 ? 66.581 43.128 26.851 1.00 13.26 75 MET A N 1
ATOM 577 C CA . MET A 1 74 ? 66.165 41.766 27.114 1.00 12.50 75 MET A CA 1
ATOM 578 C C . MET A 1 74 ? 66.743 41.083 28.358 1.00 13.04 75 MET A C 1
ATOM 579 O O . MET A 1 74 ? 67.859 41.374 28.778 1.00 13.78 75 MET A O 1
ATOM 584 N N . SER A 1 75 ? 65.962 40.182 28.951 1.00 13.44 76 SER A N 1
ATOM 585 C CA . SER A 1 75 ? 66.404 39.398 30.116 1.00 16.63 76 SER A CA 1
ATOM 586 C C . SER A 1 75 ? 66.071 37.949 29.846 1.00 15.44 76 SER A C 1
ATOM 587 O O . SER A 1 75 ? 65.134 37.418 30.441 1.00 15.44 76 SER A O 1
ATOM 590 N N . PRO A 1 76 ? 66.795 37.297 28.912 1.00 18.66 77 PRO A N 1
ATOM 591 C CA . PRO A 1 76 ? 66.524 35.885 28.600 1.00 21.75 77 PRO A CA 1
ATOM 592 C C . PRO A 1 76 ? 66.711 35.042 29.869 1.00 25.62 77 PRO A C 1
ATOM 593 O O . PRO A 1 76 ? 67.669 35.249 30.626 1.00 28.19 77 PRO A O 1
ATOM 597 N N . PRO A 1 77 ? 65.804 34.081 30.112 1.00 27.86 78 PRO A N 1
ATOM 598 C CA . PRO A 1 77 ? 65.842 33.208 31.292 1.00 29.80 78 PRO A CA 1
ATOM 599 C C . PRO A 1 77 ? 67.208 32.596 31.577 1.00 28.75 78 PRO A C 1
ATOM 600 O O . PRO A 1 77 ? 67.856 32.070 30.676 1.00 29.87 78 PRO A O 1
ATOM 604 N N . ASN A 1 96 ? 67.401 28.580 22.630 1.00 27.87 97 ASN A N 1
ATOM 605 C CA . ASN A 1 96 ? 66.355 28.480 21.597 1.00 29.94 97 ASN A CA 1
ATOM 606 C C . ASN A 1 96 ? 65.765 29.847 21.242 1.00 27.75 97 ASN A C 1
ATOM 607 O O . ASN A 1 96 ? 66.114 30.396 20.199 1.00 29.28 97 ASN A O 1
ATOM 612 N N . SER A 1 97 ? 64.896 30.410 22.083 1.00 23.79 98 SER A N 1
ATOM 613 C CA . SER A 1 97 ? 64.372 31.750 21.799 1.00 20.07 98 SER A CA 1
ATOM 614 C C . SER A 1 97 ? 65.569 32.711 21.654 1.00 19.41 98 SER A C 1
ATOM 615 O O . SER A 1 97 ? 65.637 33.507 20.721 1.00 16.87 98 SER A O 1
ATOM 618 N N . PHE A 1 98 ? 66.540 32.581 22.553 1.00 19.52 99 PHE A N 1
ATOM 619 C CA . PHE A 1 98 ? 67.724 33.428 22.525 1.00 21.37 99 PHE A CA 1
ATOM 620 C C . PHE A 1 98 ? 68.565 33.162 21.278 1.00 20.90 99 PHE A C 1
ATOM 621 O O . PHE A 1 98 ? 69.028 34.096 20.631 1.00 20.87 99 PHE A O 1
ATOM 629 N N . LEU A 1 99 ? 68.764 31.896 20.930 1.00 22.89 100 LEU A N 1
ATOM 630 C CA . LEU A 1 99 ? 69.545 31.575 19.736 1.00 23.22 100 LEU A CA 1
ATOM 631 C C . LEU A 1 99 ? 68.848 32.115 18.482 1.00 22.56 100 LEU A C 1
ATOM 632 O O . LEU A 1 99 ? 69.505 32.578 17.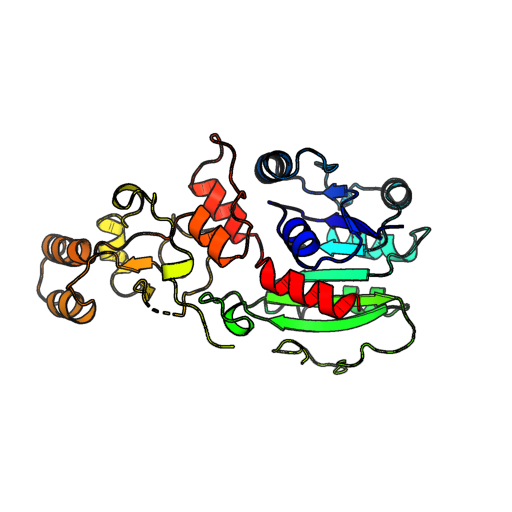541 1.00 23.46 100 LEU A O 1
ATOM 637 N N . HIS A 1 100 ? 67.517 32.137 18.519 1.00 20.35 101 HIS A N 1
ATOM 638 C CA . HIS A 1 100 ? 66.729 32.657 17.417 1.00 17.76 101 HIS A CA 1
ATOM 639 C C . HIS A 1 100 ? 66.998 34.156 17.242 1.00 19.16 101 HIS A C 1
ATOM 640 O O . HIS A 1 100 ? 67.180 34.623 16.119 1.00 18.78 101 HIS A O 1
ATOM 647 N N . ILE A 1 101 ? 67.013 34.897 18.352 1.00 16.76 102 ILE A N 1
ATOM 648 C CA . ILE A 1 101 ? 67.285 36.330 18.345 1.00 15.26 102 ILE A CA 1
ATOM 649 C C . ILE A 1 101 ? 68.631 36.525 17.699 1.00 15.74 102 ILE A C 1
ATOM 650 O O . ILE A 1 101 ? 68.790 37.390 16.838 1.00 16.77 102 ILE A O 1
ATOM 657 N N . LEU A 1 102 ? 69.598 35.712 18.114 1.00 15.36 103 LEU A N 1
ATOM 658 C CA . LEU A 1 102 ? 70.949 35.775 17.568 1.00 17.73 103 LEU A CA 1
ATOM 659 C C . LEU A 1 102 ? 70.983 35.423 16.083 1.00 17.78 103 LEU A C 1
ATOM 660 O O . LEU A 1 102 ? 71.790 35.955 15.336 1.00 17.26 103 LEU A O 1
ATOM 665 N N . ASP A 1 103 ? 70.089 34.545 15.655 1.00 19.17 104 ASP A N 1
ATOM 666 C CA . ASP A 1 103 ? 70.026 34.142 14.251 1.00 20.13 104 ASP A CA 1
ATOM 667 C C . ASP A 1 103 ? 69.369 35.229 13.395 1.00 21.19 104 ASP A C 1
ATOM 668 O O . ASP A 1 103 ? 69.751 35.458 12.236 1.00 21.28 104 ASP A O 1
ATOM 673 N N . ILE A 1 104 ? 68.409 35.919 14.000 1.00 19.27 105 ILE A N 1
ATOM 674 C CA . ILE A 1 104 ? 67.654 36.982 13.352 1.00 19.19 105 ILE A CA 1
ATOM 675 C C . ILE A 1 104 ? 68.482 38.246 13.104 1.00 21.67 105 ILE A C 1
ATOM 676 O O . ILE A 1 104 ? 68.403 38.854 12.038 1.00 21.09 105 ILE A O 1
ATOM 681 N N . LEU A 1 105 ? 69.285 38.622 14.091 1.00 22.08 106 LEU A N 1
ATOM 682 C CA . LEU A 1 105 ? 70.092 39.834 14.016 1.00 22.96 106 LEU A CA 1
ATOM 683 C C . LEU A 1 105 ? 70.778 40.150 12.661 1.00 21.36 106 LEU A C 1
ATOM 684 O O . LEU A 1 105 ? 70.544 41.213 12.094 1.00 20.59 106 LEU A O 1
ATOM 689 N N . PRO A 1 106 ? 71.577 39.213 12.096 1.00 22.28 107 PRO A N 1
ATOM 690 C CA . PRO A 1 106 ? 72.242 39.496 10.812 1.00 21.65 107 PRO A CA 1
ATOM 691 C C . PRO A 1 106 ? 71.319 39.482 9.570 1.00 21.53 107 PRO A C 1
ATOM 692 O O . PRO A 1 106 ? 71.784 39.690 8.456 1.00 23.03 107 PRO A O 1
ATOM 696 N N . ARG A 1 107 ? 70.032 39.212 9.770 1.00 21.39 108 ARG A N 1
ATOM 697 C CA . ARG A 1 107 ? 69.078 39.155 8.680 1.00 19.28 108 ARG A CA 1
ATOM 698 C C . ARG A 1 107 ? 68.104 40.311 8.700 1.00 20.26 108 ARG A C 1
ATOM 699 O O . ARG A 1 107 ? 67.353 40.499 7.754 1.00 21.65 108 ARG A O 1
ATOM 707 N N . LEU A 1 108 ? 68.100 41.076 9.789 1.00 20.02 109 LEU A N 1
ATOM 708 C CA . LEU A 1 108 ? 67.226 42.240 9.910 1.00 19.40 109 LEU A CA 1
ATOM 709 C C . LEU A 1 108 ? 67.560 43.298 8.864 1.00 20.10 109 LEU A C 1
ATOM 710 O O . LEU A 1 108 ? 68.730 43.578 8.596 1.00 22.02 109 LEU A O 1
ATOM 715 N N . GLN A 1 109 ? 66.521 43.897 8.293 1.00 20.17 110 GLN A N 1
ATOM 716 C CA . GLN A 1 109 ? 66.672 44.951 7.303 1.00 19.44 110 GLN A CA 1
ATOM 717 C C . GLN A 1 109 ? 67.412 46.129 7.953 1.00 20.40 110 GLN A C 1
ATOM 718 O O . GLN A 1 109 ? 68.220 46.788 7.308 1.00 22.52 110 GLN A O 1
ATOM 724 N N . LYS A 1 110 ? 67.130 46.385 9.231 1.00 19.11 111 LYS A N 1
ATOM 725 C CA . LYS A 1 110 ? 67.789 47.456 9.991 1.00 20.04 111 LYS A CA 1
ATOM 726 C C . LYS A 1 110 ? 68.305 46.911 11.312 1.00 21.15 111 LYS A C 1
ATOM 727 O O . LYS A 1 110 ? 67.527 46.453 12.154 1.00 19.84 111 LYS A O 1
ATOM 733 N N . LEU A 1 111 ? 69.621 46.907 11.476 1.00 23.79 112 LEU A N 1
ATOM 734 C CA . LEU A 1 111 ? 70.211 46.424 12.720 1.00 22.48 112 LEU A CA 1
ATOM 735 C C . LEU A 1 111 ? 69.874 47.421 13.814 1.00 22.82 112 LEU A C 1
ATOM 736 O O . LEU A 1 111 ? 69.776 48.638 13.554 1.00 21.78 112 LEU A O 1
ATOM 741 N N . PRO A 1 112 ? 69.596 46.920 15.030 1.00 20.54 113 PRO A N 1
ATOM 742 C CA . PRO A 1 112 ? 69.292 47.866 16.104 1.00 18.45 113 PRO A CA 1
ATOM 743 C C . PRO A 1 112 ? 70.622 48.551 16.480 1.00 15.23 113 PRO A C 1
ATOM 744 O O . PRO A 1 112 ? 71.684 47.926 16.433 1.00 15.49 113 PRO A O 1
ATOM 748 N N . LYS A 1 113 ? 70.589 49.839 16.796 1.00 14.95 114 LYS A N 1
ATOM 749 C CA . LYS A 1 113 ? 71.822 50.533 17.174 1.00 16.35 114 LYS A CA 1
ATOM 750 C C . LYS A 1 113 ? 72.230 50.178 18.608 1.00 17.31 114 LYS A C 1
ATOM 751 O O . LYS A 1 113 ? 73.403 50.217 18.954 1.00 16.89 114 LYS A O 1
ATOM 757 N N . TYR A 1 114 ? 71.256 49.788 19.425 1.00 16.24 115 TYR A N 1
ATOM 758 C CA . TYR A 1 114 ? 71.516 49.468 20.823 1.00 15.62 115 TYR A CA 1
ATOM 759 C C . TYR A 1 114 ? 70.989 48.129 21.303 1.00 13.99 115 TYR A C 1
ATOM 760 O O . TYR A 1 114 ? 69.880 47.717 20.941 1.00 14.35 115 TYR A O 1
ATOM 769 N N . ILE A 1 115 ? 71.750 47.510 22.201 1.00 14.70 116 ILE A N 1
ATOM 770 C CA . ILE A 1 115 ? 71.360 46.251 22.823 1.00 13.99 116 ILE A CA 1
ATOM 771 C C . ILE A 1 115 ? 71.756 46.273 24.303 1.00 15.44 116 ILE A C 1
ATOM 772 O O . ILE A 1 115 ? 72.853 46.719 24.659 1.00 14.72 116 ILE A O 1
ATOM 777 N N . LEU A 1 116 ? 70.823 45.879 25.160 1.00 11.50 117 LEU A N 1
ATOM 778 C CA . LEU A 1 116 ? 71.094 45.801 26.579 1.00 11.93 117 LEU A CA 1
ATOM 779 C C . LEU A 1 116 ? 70.507 44.479 27.023 1.00 11.56 117 LEU A C 1
ATOM 780 O O . LEU A 1 116 ? 69.333 44.184 26.763 1.00 11.11 117 LEU A O 1
ATOM 785 N N . LEU A 1 117 ? 71.363 43.645 27.606 1.00 13.16 118 LEU A N 1
ATOM 786 C CA . LEU A 1 117 ? 70.956 42.336 28.090 1.00 14.34 118 LEU A CA 1
ATOM 787 C C . LEU A 1 117 ? 71.296 42.183 29.552 1.00 14.49 118 LEU A C 1
ATOM 788 O O . LEU A 1 117 ? 72.371 42.591 29.997 1.00 16.32 118 LEU A O 1
ATOM 793 N N . GLU A 1 118 ? 70.389 41.548 30.278 1.00 15.59 119 GLU A N 1
ATOM 794 C CA . GLU A 1 118 ? 70.568 41.295 31.687 1.00 14.86 119 GLU A CA 1
ATOM 795 C C . GLU A 1 118 ? 70.507 39.793 31.878 1.00 16.96 119 GLU A C 1
ATOM 796 O O . GLU A 1 118 ? 69.713 39.105 31.221 1.00 16.51 119 GLU A O 1
ATOM 802 N N . ASN A 1 119 ? 71.388 39.273 32.731 1.00 18.57 120 ASN A N 1
ATOM 803 C CA . ASN A 1 119 ? 71.397 37.842 33.042 1.00 18.70 120 ASN A CA 1
ATOM 804 C C . ASN A 1 119 ? 71.974 37.620 34.447 1.00 19.07 120 ASN A C 1
ATOM 805 O O . ASN A 1 119 ? 72.154 38.577 35.211 1.00 16.86 120 ASN A O 1
ATOM 810 N N . VAL A 1 120 ? 72.223 36.370 34.817 1.00 19.92 121 VAL A N 1
ATOM 811 C CA . VAL A 1 120 ? 72.740 36.077 36.147 1.00 20.59 121 VAL A CA 1
ATOM 812 C C . VAL A 1 120 ? 74.254 35.892 36.182 1.00 22.56 121 VAL A C 1
ATOM 813 O O . VAL A 1 120 ? 74.901 35.726 35.137 1.00 22.51 121 VAL A O 1
ATOM 817 N N . LYS A 1 121 ? 74.811 36.011 37.389 1.00 21.75 122 LYS A N 1
ATOM 818 C CA . LYS A 1 121 ? 76.238 35.836 37.639 1.00 22.70 122 LYS A CA 1
ATOM 819 C C . LYS A 1 121 ? 76.592 34.455 37.098 1.00 23.01 122 LYS A C 1
ATOM 820 O O . LYS A 1 121 ? 75.850 33.499 37.316 1.00 24.26 122 LYS A O 1
ATOM 826 N N . GLY A 1 122 ? 77.691 34.366 36.352 1.00 24.11 123 GLY A N 1
ATOM 827 C CA . GLY A 1 122 ? 78.109 33.100 35.774 1.00 23.76 123 GLY A CA 1
ATOM 828 C C . GLY A 1 122 ? 77.912 33.080 34.272 1.00 24.29 123 GLY A C 1
ATOM 829 O O . GLY A 1 122 ? 78.661 32.434 33.545 1.00 24.72 123 GLY A O 1
ATOM 830 N N . PHE A 1 123 ? 76.919 33.818 33.794 1.00 24.23 124 PHE A N 1
ATOM 831 C CA . PHE A 1 123 ? 76.630 33.889 32.361 1.00 24.30 124 PHE A CA 1
ATOM 832 C C . PHE A 1 123 ? 77.852 34.381 31.583 1.00 23.33 124 PHE A C 1
ATOM 833 O O . PHE A 1 123 ? 78.142 33.886 30.500 1.00 22.10 124 PHE A O 1
ATOM 841 N N . GLU A 1 124 ? 78.617 35.279 32.192 1.00 24.80 125 GLU A N 1
ATOM 842 C CA . GLU A 1 124 ? 79.789 35.872 31.556 1.00 26.06 125 GLU A CA 1
ATOM 843 C C . GLU A 1 124 ? 80.879 34.901 31.114 1.00 28.36 125 GLU A C 1
ATOM 844 O O . GLU A 1 124 ? 81.758 35.271 30.344 1.00 30.12 125 GLU A O 1
ATOM 850 N N . VAL A 1 125 ? 80.791 33.655 31.563 1.00 30.34 126 VAL A N 1
ATOM 851 C CA . VAL A 1 125 ? 81.778 32.623 31.235 1.00 32.88 126 VAL A CA 1
ATOM 852 C C . VAL A 1 125 ? 81.142 31.478 30.422 1.00 32.88 126 VAL A C 1
ATOM 853 O O . VAL A 1 125 ? 81.839 30.574 29.959 1.00 35.86 126 VAL A O 1
ATOM 857 N N . SER A 1 126 ? 79.840 31.583 30.161 1.00 31.27 127 SER A N 1
ATOM 858 C CA . SER A 1 126 ? 79.085 30.556 29.436 1.00 30.73 127 SER A CA 1
ATOM 859 C C . SER A 1 126 ? 79.263 30.495 27.918 1.00 30.26 127 SER A C 1
ATOM 860 O O . SER A 1 126 ? 79.681 31.459 27.289 1.00 27.12 127 SER A O 1
ATOM 863 N N . SER A 1 127 ? 78.857 29.374 27.325 1.00 32.04 128 SER A N 1
ATOM 864 C CA . SER A 1 127 ? 78.975 29.211 25.884 1.00 33.83 128 SER A CA 1
ATOM 865 C C . SER A 1 127 ? 77.996 30.123 25.180 1.00 31.92 128 SER A C 1
ATOM 866 O O . SER A 1 127 ? 78.334 30.702 24.146 1.00 34.15 128 SER A O 1
ATOM 869 N N . THR A 1 128 ? 76.792 30.255 25.745 1.00 30.21 129 THR A N 1
ATOM 870 C CA . THR A 1 128 ? 75.744 31.115 25.179 1.00 28.01 129 THR A CA 1
ATOM 871 C C . THR A 1 128 ? 76.247 32.550 25.032 1.00 25.68 129 THR A C 1
ATOM 872 O O . THR A 1 128 ? 75.989 33.204 24.014 1.00 26.31 129 THR A O 1
ATOM 876 N N . ARG A 1 129 ? 76.978 33.010 26.051 1.00 24.85 130 ARG A N 1
ATOM 877 C CA . ARG A 1 129 ? 77.590 34.343 26.090 1.00 24.42 130 ARG A CA 1
ATOM 878 C C . ARG A 1 129 ? 78.620 34.470 24.966 1.00 25.48 130 ARG A C 1
ATOM 879 O O . ARG A 1 129 ? 78.704 35.505 24.308 1.00 25.05 130 ARG A O 1
ATOM 887 N N . ASP A 1 130 ? 79.395 33.411 24.749 1.00 27.31 131 ASP A N 1
ATOM 888 C CA . ASP A 1 130 ? 80.413 33.397 23.697 1.00 28.66 131 ASP A CA 1
ATOM 889 C C . ASP A 1 130 ? 79.766 33.572 22.315 1.00 27.46 131 ASP A C 1
ATOM 890 O O . ASP A 1 130 ? 80.311 34.271 21.464 1.00 26.82 131 ASP A O 1
ATOM 895 N N . LEU A 1 131 ? 78.600 32.959 22.111 1.00 28.31 132 LEU A N 1
ATOM 896 C CA . LEU A 1 131 ? 77.846 33.078 20.856 1.00 27.45 132 LEU A CA 1
ATOM 897 C C . LEU A 1 131 ? 77.341 34.509 20.672 1.00 25.97 132 LEU A C 1
ATOM 898 O O . LEU A 1 131 ? 77.496 35.105 19.603 1.00 24.61 132 LEU A O 1
ATOM 903 N N . LEU A 1 132 ? 76.740 35.051 21.730 1.00 24.92 133 LEU A N 1
ATOM 904 C CA . LEU A 1 132 ? 76.210 36.409 21.728 1.00 21.72 133 LEU A CA 1
ATOM 905 C C . LEU A 1 132 ? 77.293 37.407 21.308 1.00 20.66 133 LEU A C 1
ATOM 906 O O . LEU A 1 132 ? 77.089 38.198 20.390 1.00 19.02 133 LEU A O 1
ATOM 911 N N . ILE A 1 133 ? 78.451 37.339 21.965 1.00 21.65 134 ILE A N 1
ATOM 912 C CA . ILE A 1 133 ? 79.573 38.232 21.675 1.00 21.23 134 ILE A CA 1
ATOM 913 C C . ILE A 1 133 ? 80.084 38.040 20.243 1.00 21.59 134 ILE A C 1
ATOM 914 O O . ILE A 1 133 ? 80.376 39.014 19.562 1.00 23.41 134 ILE A O 1
ATOM 919 N N . GLN A 1 134 ? 80.213 36.803 19.782 1.00 20.61 135 GLN A N 1
ATOM 920 C CA . GLN A 1 134 ? 80.656 36.573 18.404 1.00 23.08 135 GLN A CA 1
ATOM 921 C C . GLN A 1 134 ? 79.675 37.229 17.421 1.00 22.46 135 GLN A C 1
ATOM 922 O O . GLN A 1 134 ? 80.085 37.964 16.519 1.00 23.35 135 GLN A O 1
ATOM 924 N N . THR A 1 135 ? 78.382 36.986 17.623 1.00 20.94 136 THR A N 1
ATOM 925 C CA . THR A 1 135 ? 77.350 37.549 16.766 1.00 19.94 136 THR A CA 1
ATOM 926 C C . THR A 1 135 ? 77.446 39.060 16.725 1.00 20.69 136 THR A C 1
ATOM 927 O O . THR A 1 135 ? 77.573 39.643 15.649 1.00 21.49 136 THR A O 1
ATOM 931 N N . ILE A 1 136 ? 77.434 39.699 17.897 1.00 20.80 137 ILE A N 1
ATOM 932 C CA . ILE A 1 136 ? 77.472 41.151 17.936 1.00 19.23 137 ILE A CA 1
ATOM 933 C C . ILE A 1 136 ? 78.774 41.752 17.447 1.00 18.64 137 ILE A C 1
ATOM 934 O O . ILE A 1 136 ? 78.768 42.823 16.852 1.00 20.54 137 ILE A O 1
ATOM 939 N N . GLU A 1 137 ? 79.888 41.082 17.675 1.00 18.76 138 GLU A N 1
ATOM 940 C CA . GLU A 1 137 ? 81.137 41.591 17.150 1.00 22.06 138 GLU A CA 1
ATOM 941 C C . GLU A 1 137 ? 81.085 41.539 15.6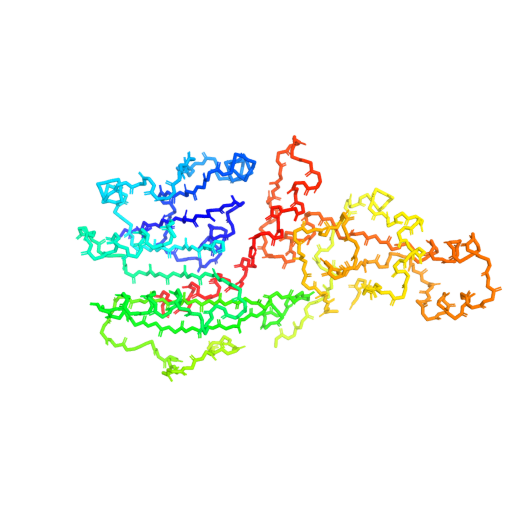21 1.00 21.17 138 GLU A C 1
ATOM 942 O O . GLU A 1 137 ? 81.428 42.518 14.963 1.00 21.91 138 GLU A O 1
ATOM 948 N N . ASN A 1 138 ? 80.631 40.417 15.060 1.00 21.82 139 ASN A N 1
ATOM 949 C CA . ASN A 1 138 ? 80.516 40.253 13.593 1.00 22.71 139 ASN A CA 1
ATOM 950 C C . ASN A 1 138 ? 79.596 41.299 12.967 1.00 23.13 139 ASN A C 1
ATOM 951 O O . ASN A 1 138 ? 79.704 41.616 11.782 1.00 22.99 139 ASN A O 1
ATOM 963 N N . GLY A 1 140 ? 79.416 44.415 14.045 1.00 21.68 141 GLY A N 1
ATOM 964 C CA . GLY A 1 140 ? 79.940 45.757 14.257 1.00 22.50 141 GLY A CA 1
ATOM 965 C C . GLY A 1 140 ? 79.582 46.486 15.549 1.00 21.74 141 GLY A C 1
ATOM 966 O O . GLY A 1 140 ? 79.688 47.720 15.629 1.00 22.05 141 GLY A O 1
ATOM 967 N N . PHE A 1 141 ? 79.148 45.738 16.557 1.00 20.54 142 PHE A N 1
ATOM 968 C CA . PHE A 1 141 ? 78.809 46.334 17.837 1.00 18.94 142 PHE A CA 1
ATOM 969 C C . PHE A 1 141 ? 80.009 46.446 18.779 1.00 19.75 142 PHE A C 1
ATOM 970 O O . PHE A 1 141 ? 80.855 45.543 18.858 1.00 17.15 142 PHE A O 1
ATOM 978 N N . GLN A 1 142 ? 80.079 47.590 19.458 1.00 19.64 143 GLN A N 1
ATOM 979 C CA . GLN A 1 142 ? 81.066 47.843 20.502 1.00 20.60 143 GLN A CA 1
ATOM 980 C C . GLN A 1 142 ? 80.271 47.477 21.769 1.00 18.78 143 GLN A C 1
ATOM 981 O O . GLN A 1 142 ? 79.094 47.843 21.894 1.00 18.91 143 GLN A O 1
ATOM 987 N N . TYR A 1 143 ? 80.879 46.744 22.692 1.00 17.21 144 TYR A N 1
ATOM 988 C CA . TYR A 1 143 ? 80.149 46.345 23.886 1.00 16.65 144 TYR A CA 1
ATOM 989 C C . TYR A 1 143 ? 81.030 46.381 25.121 1.00 17.74 144 TYR A C 1
ATOM 990 O O . TYR A 1 143 ? 82.250 46.559 25.030 1.00 18.05 144 TYR A O 1
ATOM 999 N N . GLN A 1 144 ? 80.394 46.188 26.272 1.00 17.61 145 GLN A N 1
ATOM 1000 C CA . GLN A 1 144 ? 81.068 46.149 27.550 1.00 14.21 145 GLN A CA 1
ATOM 1001 C C . GLN A 1 144 ? 80.161 45.321 28.445 1.00 14.45 145 GLN A C 1
ATOM 1002 O O . GLN A 1 144 ? 78.947 45.489 28.398 1.00 11.90 145 GLN A O 1
ATOM 1008 N N . GLU A 1 145 ? 80.745 44.371 29.177 1.00 14.91 146 GLU A N 1
ATOM 1009 C CA . GLU A 1 145 ? 80.001 43.532 30.113 1.00 15.47 146 GLU A CA 1
ATOM 1010 C C . GLU A 1 145 ? 80.223 44.037 31.530 1.00 15.83 146 GLU A C 1
ATOM 1011 O O . GLU A 1 145 ? 81.298 44.546 31.850 1.00 14.77 146 GLU A O 1
ATOM 1017 N N . PHE A 1 146 ? 79.223 43.825 32.378 1.00 15.31 147 PHE A N 1
ATOM 1018 C CA . PHE A 1 146 ? 79.233 44.273 33.763 1.00 14.70 147 PHE A CA 1
ATOM 1019 C C . PHE A 1 146 ? 78.599 43.236 34.687 1.00 13.73 147 PHE A C 1
ATOM 1020 O O . PHE A 1 146 ? 77.820 42.398 34.244 1.00 13.91 147 PHE A O 1
ATOM 1028 N N . LEU A 1 147 ? 78.974 43.292 35.964 1.00 15.94 148 LEU A N 1
ATOM 1029 C CA . LEU A 1 147 ? 78.364 42.484 37.030 1.00 15.73 148 LEU A CA 1
ATOM 1030 C C . LEU A 1 147 ? 78.098 43.583 38.074 1.00 14.83 148 LEU A C 1
ATOM 1031 O O . LEU A 1 147 ? 79.033 44.096 38.693 1.00 13.93 148 LEU A O 1
ATOM 1036 N N . LEU A 1 148 ? 76.839 44.011 38.186 1.00 13.22 149 LEU A N 1
ATOM 1037 C CA . LEU A 1 148 ? 76.478 45.105 39.084 1.00 14.60 149 LEU A CA 1
ATOM 1038 C C . LEU A 1 148 ? 75.370 44.763 40.074 1.00 15.61 149 LEU A C 1
ATOM 1039 O O . LEU A 1 148 ? 74.481 43.966 39.770 1.00 13.15 149 LEU A O 1
ATOM 1044 N N . SER A 1 149 ? 75.414 45.396 41.244 1.00 14.54 150 SER A N 1
ATOM 1045 C CA . SER A 1 149 ? 74.392 45.199 42.270 1.00 14.00 150 SER A CA 1
ATOM 1046 C C . SER A 1 149 ? 73.845 46.573 42.634 1.00 12.02 150 SER A C 1
ATOM 1047 O O . SER A 1 149 ? 74.576 47.561 42.556 1.00 10.56 150 SER A O 1
ATOM 1050 N N . PRO A 1 150 ? 72.558 46.660 43.036 1.00 10.62 151 PRO A N 1
ATOM 1051 C CA . PRO A 1 150 ? 71.966 47.952 43.396 1.00 11.46 151 PRO A CA 1
ATOM 1052 C C . PRO A 1 150 ? 72.687 48.702 44.527 1.00 12.81 151 PRO A C 1
ATOM 1053 O O . PRO A 1 150 ? 72.574 49.929 44.641 1.00 12.30 151 PRO A O 1
ATOM 1057 N N . THR A 1 151 ? 73.472 47.984 45.324 1.00 11.65 152 THR A N 1
ATOM 1058 C CA . THR A 1 151 ? 74.195 48.627 46.405 1.00 15.08 152 THR A CA 1
ATOM 1059 C C . THR A 1 151 ? 75.182 49.677 45.873 1.00 17.10 152 THR A C 1
ATOM 1060 O O . THR A 1 151 ? 75.514 50.624 46.576 1.00 18.28 152 THR A O 1
ATOM 1064 N N . SER A 1 152 ? 75.601 49.543 44.614 1.00 17.59 153 SER A N 1
ATOM 1065 C CA . SER A 1 152 ? 76.514 50.499 44.002 1.00 18.88 153 SER A CA 1
ATOM 1066 C C . SER A 1 152 ? 75.804 51.828 43.774 1.00 20.38 153 SER A C 1
ATOM 1067 O O . SER A 1 152 ? 76.453 52.839 43.533 1.00 23.16 153 SER A O 1
ATOM 1070 N N . LEU A 1 153 ? 74.473 51.817 43.820 1.00 20.84 154 LEU A N 1
ATOM 1071 C CA . LEU A 1 153 ? 73.688 53.044 43.662 1.00 22.90 154 LEU A CA 1
ATOM 1072 C C . LEU A 1 153 ? 73.031 53.498 44.978 1.00 22.96 154 LEU A C 1
ATOM 1073 O O . LEU A 1 153 ? 72.070 54.266 44.969 1.00 26.58 154 LEU A O 1
ATOM 1078 N N . GLY A 1 154 ? 73.526 53.003 46.107 1.00 22.75 155 GLY A N 1
ATOM 1079 C CA . GLY A 1 154 ? 72.961 53.405 47.383 1.00 21.49 155 GLY A CA 1
ATOM 1080 C C . GLY A 1 154 ? 71.626 52.769 47.730 1.00 21.58 155 GLY A C 1
ATOM 1081 O O . GLY A 1 154 ? 70.888 53.290 48.572 1.00 23.90 155 GLY A O 1
ATOM 1082 N N . ILE A 1 155 ? 71.285 51.670 47.063 1.00 19.23 156 ILE A N 1
ATOM 1083 C CA . ILE A 1 155 ? 70.049 50.959 47.355 1.00 17.00 156 ILE A CA 1
ATOM 1084 C C . ILE A 1 155 ? 70.427 49.826 48.319 1.00 14.27 156 ILE A C 1
ATOM 1085 O O . ILE A 1 155 ? 71.355 49.057 48.046 1.00 13.73 156 ILE A O 1
ATOM 1090 N N . PRO A 1 156 ? 69.770 49.758 49.495 1.00 13.58 157 PRO A N 1
ATOM 1091 C CA . PRO A 1 156 ? 70.051 48.729 50.496 1.00 13.30 157 PRO A CA 1
ATOM 1092 C C . PRO A 1 156 ? 69.537 47.332 50.141 1.00 14.45 157 PRO A C 1
ATOM 1093 O O . PRO A 1 156 ? 68.779 46.734 50.896 1.00 15.91 157 PRO A O 1
ATOM 1097 N N . ASN A 1 157 ? 69.944 46.806 48.994 1.00 13.51 158 ASN A N 1
ATOM 1098 C CA . ASN A 1 157 ? 69.505 45.480 48.591 1.00 12.93 158 ASN A CA 1
ATOM 1099 C C . ASN A 1 157 ? 70.475 44.898 47.587 1.00 12.90 158 ASN A C 1
ATOM 1100 O O . ASN A 1 157 ? 70.823 45.540 46.596 1.00 15.48 158 ASN A O 1
ATOM 1105 N N . SER A 1 158 ? 70.948 43.697 47.868 1.00 11.77 159 SER A N 1
ATOM 1106 C CA . SER A 1 158 ? 71.867 43.018 46.988 1.00 12.23 159 SER A CA 1
ATOM 1107 C C . SER A 1 158 ? 71.118 42.329 45.837 1.00 13.23 159 SER A C 1
ATOM 1108 O O . SER A 1 158 ? 70.077 41.704 46.036 1.00 13.93 159 SER A O 1
ATOM 1111 N N . ARG A 1 159 ? 71.668 42.433 44.631 1.00 13.35 160 ARG A N 1
ATOM 1112 C CA . ARG A 1 159 ? 71.080 41.786 43.470 1.00 13.58 160 ARG A CA 1
ATOM 1113 C C . ARG A 1 159 ? 72.117 41.815 42.371 1.00 13.04 160 ARG A C 1
ATOM 1114 O O . ARG A 1 159 ? 71.977 42.535 41.382 1.00 15.05 160 ARG A O 1
ATOM 1122 N N . LEU A 1 160 ? 73.202 41.083 42.588 1.00 15.39 161 LEU A N 1
ATOM 1123 C CA . LEU A 1 160 ? 74.285 41.029 41.616 1.00 16.76 161 LEU A CA 1
ATOM 1124 C C . LEU A 1 160 ? 73.782 40.366 40.327 1.00 15.49 161 LEU A C 1
ATOM 1125 O O . LEU A 1 160 ? 73.304 39.230 40.338 1.00 15.72 161 LEU A O 1
ATOM 1130 N N . ARG A 1 161 ? 73.864 41.104 39.229 1.00 15.20 162 ARG A N 1
ATOM 1131 C CA . ARG A 1 161 ? 73.425 40.608 37.929 1.00 15.76 162 ARG A CA 1
ATOM 1132 C C . ARG A 1 161 ? 74.448 40.916 36.838 1.00 14.15 162 ARG A C 1
ATOM 1133 O O . ARG A 1 161 ? 75.286 41.813 36.973 1.00 15.97 162 ARG A O 1
ATOM 1141 N N . TYR A 1 162 ? 74.363 40.158 35.752 1.00 15.76 163 TYR A N 1
ATOM 1142 C CA . TYR A 1 162 ? 75.225 40.364 34.596 1.00 15.61 163 TYR A CA 1
ATOM 1143 C C . TYR A 1 162 ? 74.520 41.374 33.667 1.00 13.58 163 TYR A C 1
ATOM 1144 O O . TYR A 1 162 ? 73.295 41.388 33.563 1.00 14.27 163 TYR A O 1
ATOM 1153 N N . PHE A 1 163 ? 75.295 42.220 33.007 1.00 12.25 164 PHE A N 1
ATOM 1154 C CA . PHE A 1 163 ? 74.729 43.177 32.075 1.00 12.46 164 PHE A CA 1
ATOM 1155 C C . PHE A 1 163 ? 75.678 43.328 30.918 1.00 13.55 164 PHE A C 1
ATOM 1156 O O . PHE A 1 163 ? 76.885 43.336 31.112 1.00 14.45 164 PHE A O 1
ATOM 1164 N N . LEU A 1 164 ? 75.126 43.380 29.715 1.00 14.63 165 LEU A N 1
ATOM 1165 C CA . LEU A 1 164 ? 75.909 43.593 28.520 1.00 15.33 165 LEU A CA 1
ATOM 1166 C C . LEU A 1 164 ? 75.239 44.755 27.812 1.00 12.52 165 LEU A C 1
ATOM 1167 O O . LEU A 1 164 ? 74.012 44.744 27.646 1.00 12.19 165 LEU A O 1
ATOM 1172 N N . ILE A 1 165 ? 76.009 45.807 27.544 1.00 12.42 166 ILE A N 1
ATOM 1173 C CA . ILE A 1 165 ? 75.506 46.948 26.769 1.00 13.22 166 ILE A CA 1
ATOM 1174 C C . ILE A 1 165 ? 76.318 46.952 25.450 1.00 12.98 166 ILE A C 1
ATOM 1175 O O . ILE A 1 165 ? 77.517 46.656 25.449 1.00 11.86 166 ILE A O 1
ATOM 1180 N N . ALA A 1 166 ? 75.635 47.178 24.331 1.00 13.38 167 ALA A N 1
ATOM 1181 C CA . ALA A 1 166 ? 76.274 47.189 23.021 1.00 13.94 167 ALA A CA 1
ATOM 1182 C C . ALA A 1 166 ? 75.712 48.334 22.185 1.00 15.62 167 ALA A C 1
ATOM 1183 O O . ALA A 1 166 ? 74.521 48.644 22.237 1.00 15.77 167 ALA A O 1
ATOM 1185 N N . LYS A 1 167 ? 76.594 48.956 21.414 1.00 14.92 168 LYS A N 1
ATOM 1186 C CA . LYS A 1 167 ? 76.245 50.097 20.594 1.00 17.27 168 LYS A CA 1
ATOM 1187 C C . LYS A 1 167 ? 76.871 49.929 19.216 1.00 18.79 168 LYS A C 1
ATOM 1188 O O . LYS A 1 167 ? 78.067 49.615 19.082 1.00 16.92 168 LYS A O 1
ATOM 1194 N N . LEU A 1 168 ? 76.046 50.120 18.197 1.00 19.36 169 LEU A N 1
ATOM 1195 C CA . LEU A 1 168 ? 76.490 49.996 16.820 1.00 22.22 169 LEU A CA 1
ATOM 1196 C C . LEU A 1 168 ? 77.244 51.268 16.408 1.00 22.70 169 LEU A C 1
ATOM 1197 O O . LEU A 1 168 ? 76.640 52.321 16.156 1.00 22.75 169 LEU A O 1
ATOM 1202 N N . GLN A 1 169 ? 78.568 51.174 16.440 1.00 23.23 170 GLN A N 1
ATOM 1203 C CA . GLN A 1 169 ? 79.439 52.277 16.077 1.00 25.05 170 GLN A CA 1
ATOM 1204 C C . GLN A 1 169 ? 80.852 51.745 15.889 1.00 26.88 170 GLN A C 1
ATOM 1205 O O . GLN A 1 169 ? 81.122 50.590 16.222 1.00 25.20 170 GLN A O 1
ATOM 1211 N N . SER A 1 170 ? 81.751 52.579 15.363 1.00 28.45 171 SER A N 1
ATOM 1212 C CA . SER A 1 170 ? 83.126 52.136 15.130 1.00 31.08 171 SER A CA 1
ATOM 1213 C C . SER A 1 170 ? 84.093 52.366 16.286 1.00 30.01 171 SER A C 1
ATOM 1214 O O . SER A 1 170 ? 85.027 51.593 16.471 1.00 31.17 171 SER A O 1
ATOM 1217 N N . GLU A 1 171 ? 83.916 53.457 17.023 1.00 30.68 172 GLU A N 1
ATOM 1218 C CA . GLU A 1 171 ? 84.804 53.738 18.149 1.00 31.89 172 GLU A CA 1
ATOM 1219 C C . GLU A 1 171 ? 84.305 53.063 19.432 1.00 32.01 172 GLU A C 1
ATOM 1220 O O . GLU A 1 171 ? 83.097 52.966 19.665 1.00 31.29 172 GLU A O 1
ATOM 1222 N N . PRO A 1 172 ? 85.220 52.484 20.214 1.00 30.92 173 PRO A N 1
ATOM 1223 C CA . PRO A 1 172 ? 84.853 51.827 21.465 1.00 29.59 173 PRO A CA 1
ATOM 1224 C C . PRO A 1 172 ? 84.155 52.799 22.411 1.00 28.37 173 PRO A C 1
ATOM 1225 O O . PRO A 1 172 ? 84.212 54.026 22.227 1.00 30.67 173 PRO A O 1
ATOM 1229 N N . LEU A 1 173 ? 83.434 52.249 23.380 1.00 26.46 174 LEU A N 1
ATOM 1230 C CA . LEU A 1 173 ? 82.767 53.064 24.385 1.00 23.86 174 LEU A CA 1
ATOM 1231 C C . LEU A 1 173 ? 83.976 53.628 25.143 1.00 22.60 174 LEU A C 1
ATOM 1232 O O . LEU A 1 173 ? 84.982 52.937 25.318 1.00 22.44 174 LEU A O 1
ATOM 1237 N N . PRO A 1 174 ? 83.901 54.876 25.607 1.00 22.14 175 PRO A N 1
ATOM 1238 C CA . PRO A 1 174 ? 85.006 55.529 26.333 1.00 23.65 175 PRO A CA 1
ATOM 1239 C C . PRO A 1 174 ? 85.596 54.781 27.546 1.00 24.07 175 PRO A C 1
ATOM 1240 O O . PRO A 1 174 ? 86.806 54.794 27.777 1.00 24.74 175 PRO A O 1
ATOM 1244 N N . PHE A 1 175 ? 84.713 54.131 28.296 1.00 24.05 176 PHE A N 1
ATOM 1245 C CA . PHE A 1 175 ? 85.024 53.390 29.517 1.00 21.64 176 PHE A CA 1
ATOM 1246 C C . PHE A 1 175 ? 85.335 51.915 29.290 1.00 23.20 176 PHE A C 1
ATOM 1247 O O . PHE A 1 175 ? 85.433 51.140 30.242 1.00 23.94 176 PHE A O 1
ATOM 1255 N N . GLN A 1 176 ? 85.441 51.514 28.034 1.00 23.89 177 GLN A N 1
ATOM 1256 C CA . GLN A 1 176 ? 85.701 50.136 27.704 1.00 27.00 177 GLN A CA 1
ATOM 1257 C C . GLN A 1 176 ? 86.963 49.563 28.343 1.00 27.20 177 GLN A C 1
ATOM 1258 O O . GLN A 1 176 ? 88.023 50.211 28.363 1.00 25.99 177 GLN A O 1
ATOM 1264 N N . ALA A 1 177 ? 86.837 48.310 28.779 1.00 25.85 178 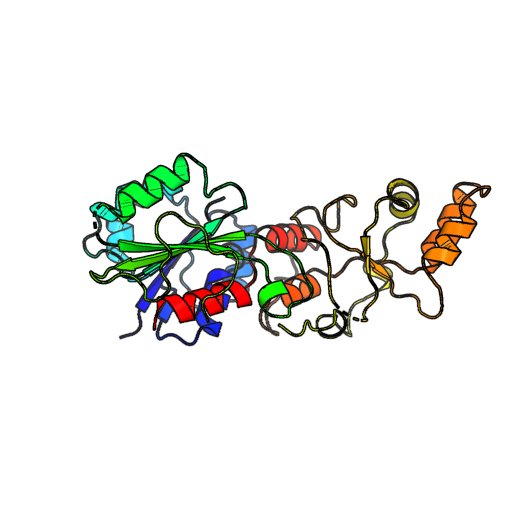ALA A N 1
ATOM 1265 C CA . ALA A 1 177 ? 87.901 47.534 29.394 1.00 24.26 178 ALA A CA 1
ATOM 1266 C C . ALA A 1 177 ? 87.837 46.193 28.667 1.00 25.51 178 ALA A C 1
ATOM 1267 O O . ALA A 1 177 ? 87.135 45.284 29.089 1.00 25.12 178 ALA A O 1
ATOM 1269 N N . PRO A 1 178 ? 88.585 46.049 27.561 1.00 29.11 179 PRO A N 1
ATOM 1270 C CA . PRO A 1 178 ? 88.625 44.835 26.736 1.00 29.39 179 PRO A CA 1
ATOM 1271 C C . PRO A 1 178 ? 88.923 43.562 27.519 1.00 29.09 179 PRO A C 1
ATOM 1272 O O . PRO A 1 178 ? 89.811 43.550 28.363 1.00 31.69 179 PRO A O 1
ATOM 1276 N N . GLY A 1 179 ? 88.153 42.510 27.252 1.00 27.98 180 GLY A N 1
ATOM 1277 C CA . GLY A 1 179 ? 88.378 41.245 27.928 1.00 27.96 180 GLY A CA 1
ATOM 1278 C C . GLY A 1 179 ? 88.111 41.281 29.416 1.00 28.27 180 GLY A C 1
ATOM 1279 O O . GLY A 1 179 ? 88.583 40.411 30.150 1.00 30.36 180 GLY A O 1
ATOM 1280 N N . GLN A 1 180 ? 87.339 42.265 29.870 1.00 26.80 181 GLN A N 1
ATOM 1281 C CA . GLN A 1 180 ? 87.019 42.384 31.285 1.00 24.44 181 GLN A CA 1
ATOM 1282 C C . GLN A 1 180 ? 85.560 42.698 31.556 1.00 21.54 181 GLN A C 1
ATOM 1283 O O . GLN A 1 180 ? 84.889 43.374 30.776 1.00 20.54 181 GLN A O 1
ATOM 1289 N N . VAL A 1 181 ? 85.103 42.225 32.706 1.00 20.55 182 VAL A N 1
ATOM 1290 C CA . VAL A 1 181 ? 83.752 42.450 33.183 1.00 19.93 182 VAL A CA 1
ATOM 1291 C C . VAL A 1 181 ? 83.912 43.544 34.254 1.00 19.32 182 VAL A C 1
ATOM 1292 O O . VAL A 1 181 ? 84.701 43.390 35.195 1.00 20.80 182 VAL A O 1
ATOM 1296 N N . LEU A 1 182 ? 83.242 44.675 34.066 1.00 18.02 183 LEU A N 1
ATOM 1297 C CA . LEU A 1 182 ? 83.326 45.771 35.027 1.00 16.94 183 LEU A CA 1
ATOM 1298 C C . LEU A 1 182 ? 82.411 45.537 36.222 1.00 18.33 183 LEU A C 1
ATOM 1299 O O . LEU A 1 182 ? 81.228 45.222 36.063 1.00 18.01 183 LEU A O 1
ATOM 1304 N N . MET A 1 183 ? 82.967 45.715 37.419 1.00 18.43 184 MET A N 1
ATOM 1305 C CA . MET A 1 183 ? 82.255 45.499 38.672 1.00 19.01 184 MET A CA 1
ATOM 1306 C C . MET A 1 183 ? 81.603 46.747 39.253 1.00 17.83 184 MET A C 1
ATOM 1307 O O . MET A 1 183 ? 80.977 46.689 40.307 1.00 19.53 184 MET A O 1
ATOM 1312 N N . GLU A 1 184 ? 81.803 47.883 38.602 1.00 17.46 185 GLU A N 1
ATOM 1313 C CA . GLU A 1 184 ? 81.223 49.134 39.045 1.00 16.28 185 GLU A CA 1
ATOM 1314 C C . GLU A 1 184 ? 80.723 49.918 37.839 1.00 16.59 185 GLU A C 1
ATOM 1315 O O . GLU A 1 184 ? 81.046 49.579 36.703 1.00 17.72 185 GLU A O 1
ATOM 1321 N N . PHE A 1 185 ? 79.927 50.947 38.091 1.00 18.04 186 PHE A N 1
ATOM 1322 C CA . PHE A 1 185 ? 79.422 51.802 37.035 1.00 19.81 186 PHE A CA 1
ATOM 1323 C C . PHE A 1 185 ? 80.567 52.732 36.642 1.00 22.22 186 PHE A C 1
ATOM 1324 O O . PHE A 1 185 ? 81.294 53.229 37.507 1.00 24.37 186 PHE A O 1
ATOM 1332 N N . PRO A 1 186 ? 80.766 52.966 35.338 1.00 22.15 187 PRO A N 1
ATOM 1333 C CA . PRO A 1 186 ? 81.822 53.849 34.836 1.00 24.86 187 PRO A CA 1
ATOM 1334 C C . PRO A 1 186 ? 81.508 55.286 35.276 1.00 28.67 187 PRO A C 1
ATOM 1335 O O . PRO A 1 186 ? 80.409 55.776 35.032 1.00 29.03 187 PRO A O 1
ATOM 1339 N N . LYS A 1 187 ? 82.504 55.957 35.866 1.00 32.86 188 LYS A N 1
ATOM 1340 C CA . LYS A 1 187 ? 82.397 57.301 36.431 1.00 34.95 188 LYS A CA 1
ATOM 1341 C C . LYS A 1 187 ? 81.081 58.091 36.215 1.00 38.06 188 LYS A C 1
ATOM 1342 O O . LYS A 1 187 ? 80.638 58.820 37.144 1.00 43.85 188 LYS A O 1
ATOM 1348 N N . LEU A 1 200 ? 78.771 55.973 47.406 1.00 49.98 248 LEU A N 1
ATOM 1349 C CA . LEU A 1 200 ? 77.433 55.438 47.176 1.00 50.54 248 LEU A CA 1
ATOM 1350 C C . LEU A 1 200 ? 76.426 55.965 48.188 1.00 49.53 248 LEU A C 1
ATOM 1351 O O . LEU A 1 200 ? 75.310 56.311 47.800 1.00 52.57 248 LEU A O 1
ATOM 1353 N N . SER A 1 201 ? 76.835 56.051 49.461 1.00 46.43 249 SER A N 1
ATOM 1354 C CA . SER A 1 201 ? 75.973 56.514 50.568 1.00 43.08 249 SER A CA 1
ATOM 1355 C C . SER A 1 201 ? 74.624 55.763 50.509 1.00 39.98 249 SER A C 1
ATOM 1356 O O . SER A 1 201 ? 73.644 56.255 49.936 1.00 41.44 249 SER A O 1
ATOM 1358 N N . VAL A 1 202 ? 74.588 54.570 51.109 1.00 35.98 250 VAL A N 1
ATOM 1359 C CA . VAL A 1 202 ? 73.400 53.711 51.070 1.00 30.30 250 VAL A CA 1
ATOM 1360 C C . VAL A 1 202 ? 72.207 54.143 51.932 1.00 26.74 250 VAL A C 1
ATOM 1361 O O . VAL A 1 202 ? 72.350 54.450 53.110 1.00 26.54 250 VAL A O 1
ATOM 1365 N N . LYS A 1 203 ? 71.036 54.206 51.314 1.00 23.66 251 LYS A N 1
ATOM 1366 C CA . LYS A 1 203 ? 69.819 54.582 52.014 1.00 22.96 251 LYS A CA 1
ATOM 1367 C C . LYS A 1 203 ? 69.402 53.475 52.994 1.00 20.70 251 LYS A C 1
ATOM 1368 O O . LYS A 1 203 ? 69.771 52.321 52.833 1.00 19.70 251 LYS A O 1
ATOM 1374 N N . MET A 1 204 ? 68.605 53.830 53.989 1.00 17.73 252 MET A N 1
ATOM 1375 C CA . MET A 1 204 ? 68.133 52.861 54.952 1.00 16.27 252 MET A CA 1
ATOM 1376 C C . MET A 1 204 ? 66.910 52.189 54.369 1.00 15.52 252 MET A C 1
ATOM 1377 O O . MET A 1 204 ? 66.193 52.780 53.563 1.00 17.25 252 MET A O 1
ATOM 1382 N N . LEU A 1 205 ? 66.629 50.981 54.834 1.00 16.36 253 LEU A N 1
ATOM 1383 C CA . LEU A 1 205 ? 65.477 50.238 54.373 1.00 16.55 253 LEU A CA 1
ATOM 1384 C C . LEU A 1 205 ? 64.162 50.957 54.676 1.00 18.38 253 LEU A C 1
ATOM 1385 O O . LEU A 1 205 ? 63.182 50.771 53.961 1.00 17.80 253 LEU A O 1
ATOM 1390 N N . LYS A 1 206 ? 64.144 51.784 55.719 1.00 21.63 254 LYS A N 1
ATOM 1391 C CA . LYS A 1 206 ? 62.929 52.493 56.112 1.00 23.53 254 LYS A CA 1
ATOM 1392 C C . LYS A 1 206 ? 62.318 53.282 54.964 1.00 22.43 254 LYS A C 1
ATOM 1393 O O . LYS A 1 206 ? 61.098 53.341 54.840 1.00 22.02 254 LYS A O 1
ATOM 1399 N N . ASP A 1 207 ? 63.163 53.845 54.106 1.00 21.67 255 ASP A N 1
ATOM 1400 C CA . ASP A 1 207 ? 62.696 54.637 52.975 1.00 23.09 255 ASP A CA 1
ATOM 1401 C C . ASP A 1 207 ? 61.949 53.876 51.901 1.00 22.34 255 ASP A C 1
ATOM 1402 O O . ASP A 1 207 ? 61.312 54.477 51.041 1.00 25.94 255 ASP A O 1
ATOM 1407 N N . PHE A 1 208 ? 61.990 52.560 51.971 1.00 20.38 256 PHE A N 1
ATOM 1408 C CA . PHE A 1 208 ? 61.335 51.735 50.985 1.00 18.23 256 PHE A CA 1
ATOM 1409 C C . PHE A 1 208 ? 60.129 50.994 51.557 1.00 19.44 256 PHE A C 1
ATOM 1410 O O . PHE A 1 208 ? 59.427 50.296 50.812 1.00 18.53 256 PHE A O 1
ATOM 1418 N N . LEU A 1 209 ? 59.875 51.138 52.862 1.00 19.73 257 LEU A N 1
ATOM 1419 C CA . LEU A 1 209 ? 58.744 50.455 53.500 1.00 18.87 257 LEU A CA 1
ATOM 1420 C C . LEU A 1 209 ? 57.429 51.219 53.300 1.00 19.52 257 LEU A C 1
ATOM 1421 O O . LEU A 1 209 ? 57.419 52.437 53.183 1.00 19.92 257 LEU A O 1
ATOM 1426 N N . GLU A 1 210 ? 56.326 50.486 53.228 1.00 19.73 258 GLU A N 1
ATOM 1427 C CA . GLU A 1 210 ? 55.025 51.088 53.019 1.00 23.65 258 GLU A CA 1
ATOM 1428 C C . GLU A 1 210 ? 54.313 51.282 54.347 1.00 24.21 258 GLU A C 1
ATOM 1429 O O . GLU A 1 210 ? 54.215 50.357 55.148 1.00 22.08 258 GLU A O 1
ATOM 1435 N N . ASP A 1 211 ? 53.805 52.494 54.551 1.00 28.91 259 ASP A N 1
ATOM 1436 C CA . ASP A 1 211 ? 53.081 52.880 55.765 1.00 31.90 259 ASP A CA 1
ATOM 1437 C C . ASP A 1 211 ? 51.866 52.010 55.982 1.00 31.72 259 ASP A C 1
ATOM 1438 O O . ASP A 1 211 ? 51.555 51.640 57.110 1.00 30.95 259 ASP A O 1
ATOM 1443 N N . ASP A 1 212 ? 51.142 51.755 54.894 1.00 31.36 260 ASP A N 1
ATOM 1444 C CA . ASP A 1 212 ? 49.920 50.969 54.950 1.00 31.57 260 ASP A CA 1
ATOM 1445 C C . ASP A 1 212 ? 50.105 49.454 55.020 1.00 29.61 260 ASP A C 1
ATOM 1446 O O . ASP A 1 212 ? 49.124 48.706 54.930 1.00 30.71 260 ASP A O 1
ATOM 1451 N N . THR A 1 213 ? 51.344 48.994 55.176 1.00 26.05 261 THR A N 1
ATOM 1452 C CA . THR A 1 213 ? 51.582 47.564 55.253 1.00 23.42 261 THR A CA 1
ATOM 1453 C C . THR A 1 213 ? 50.842 46.965 56.440 1.00 23.82 261 THR A C 1
ATOM 1454 O O . THR A 1 213 ? 50.911 47.475 57.553 1.00 25.90 261 THR A O 1
ATOM 1458 N N . ASP A 1 214 ? 50.069 45.925 56.167 1.00 24.95 262 ASP A N 1
ATOM 1459 C CA . ASP A 1 214 ? 49.331 45.208 57.195 1.00 25.57 262 ASP A CA 1
ATOM 1460 C C . ASP A 1 214 ? 50.332 44.233 57.830 1.00 23.83 262 ASP A C 1
ATOM 1461 O O . ASP A 1 214 ? 50.484 43.104 57.368 1.00 22.79 262 ASP A O 1
ATOM 1466 N N . VAL A 1 215 ? 51.014 44.681 58.880 1.00 23.51 263 VAL A N 1
ATOM 1467 C CA . VAL A 1 215 ? 52.016 43.876 59.574 1.00 22.43 263 VAL A CA 1
ATOM 1468 C C . VAL A 1 215 ? 51.574 42.446 59.904 1.00 23.41 263 VAL A C 1
ATOM 1469 O O . VAL A 1 215 ? 52.248 41.481 59.527 1.00 22.16 263 VAL A O 1
ATOM 1473 N N . ASN A 1 216 ? 50.426 42.307 60.564 1.00 24.13 264 ASN A N 1
ATOM 1474 C CA . ASN A 1 216 ? 49.908 40.990 60.953 1.00 27.75 264 ASN A CA 1
ATOM 1475 C C . ASN A 1 216 ? 49.878 39.986 59.783 1.00 25.35 264 ASN A C 1
ATOM 1476 O O . ASN A 1 216 ? 50.277 38.834 59.936 1.00 25.00 264 ASN A O 1
ATOM 1481 N N . GLN A 1 217 ? 49.449 40.452 58.614 1.00 24.85 265 GLN A N 1
ATOM 1482 C CA . GLN A 1 217 ? 49.352 39.634 57.400 1.00 22.50 265 GLN A CA 1
ATOM 1483 C C . GLN A 1 217 ? 50.705 39.054 56.962 1.00 19.50 265 GLN A C 1
ATOM 1484 O O . GLN A 1 217 ? 50.777 37.925 56.485 1.00 21.08 265 GLN A O 1
ATOM 1490 N N . TYR A 1 218 ? 51.770 39.826 57.145 1.00 17.69 266 TYR A N 1
ATOM 1491 C CA . TYR A 1 218 ? 53.106 39.411 56.741 1.00 17.94 266 TYR A CA 1
ATOM 1492 C C . TYR A 1 218 ? 54.029 38.816 57.802 1.00 17.22 266 TYR A C 1
ATOM 1493 O O . TYR A 1 218 ? 55.155 38.445 57.493 1.00 16.84 266 TYR A O 1
ATOM 1502 N N . LEU A 1 219 ? 53.565 38.713 59.041 1.00 17.63 267 LEU A N 1
ATOM 1503 C CA . LEU A 1 219 ? 54.397 38.124 60.091 1.00 17.67 267 LEU A CA 1
ATOM 1504 C C . LEU A 1 219 ? 54.771 36.679 59.735 1.00 17.02 267 LEU A C 1
ATOM 1505 O O . LEU A 1 219 ? 53.944 35.925 59.243 1.00 16.95 267 LEU A O 1
ATOM 1510 N N . LEU A 1 220 ? 56.028 36.302 59.922 1.00 16.68 268 LEU A N 1
ATOM 1511 C CA . LEU A 1 220 ? 56.424 34.931 59.650 1.00 17.57 268 LEU A CA 1
ATOM 1512 C C . LEU A 1 220 ? 55.663 34.033 60.635 1.00 20.73 268 LEU A C 1
ATOM 1513 O O . LEU A 1 220 ? 55.545 34.355 61.830 1.00 19.99 268 LEU A O 1
ATOM 1518 N N . PRO A 1 221 ? 55.108 32.913 60.142 1.00 21.13 269 PRO A N 1
ATOM 1519 C CA . PRO A 1 221 ? 54.360 31.984 61.002 1.00 21.91 269 PRO A CA 1
ATOM 1520 C C . PRO A 1 221 ? 55.266 31.212 61.987 1.00 20.15 269 PRO A C 1
ATOM 1521 O O . PRO A 1 221 ? 56.446 30.992 61.713 1.00 20.91 269 PRO A O 1
ATOM 1525 N N . PRO A 1 222 ? 54.701 30.748 63.119 1.00 22.35 270 PRO A N 1
ATOM 1526 C CA . PRO A 1 222 ? 55.369 30.008 64.196 1.00 21.55 270 PRO A CA 1
ATOM 1527 C C . PRO A 1 222 ? 56.277 28.855 63.799 1.00 20.98 270 PRO A C 1
ATOM 1528 O O . PRO A 1 222 ? 57.426 28.789 64.226 1.00 20.14 270 PRO A O 1
ATOM 1532 N N . LYS A 1 223 ? 55.754 27.912 63.029 1.00 21.36 271 LYS A N 1
ATOM 1533 C CA . LYS A 1 223 ? 56.566 26.772 62.632 1.00 21.71 271 LYS A CA 1
ATOM 1534 C C . LYS A 1 223 ? 57.770 27.159 61.799 1.00 21.64 271 LYS A C 1
ATOM 1535 O O . LYS A 1 223 ? 58.834 26.558 61.911 1.00 23.29 271 LYS A O 1
ATOM 1539 N N . SER A 1 224 ? 57.596 28.162 60.939 1.00 21.79 272 SER A N 1
ATOM 1540 C CA . SER A 1 224 ? 58.691 28.648 60.100 1.00 22.97 272 SER A CA 1
ATOM 1541 C C . SER A 1 224 ? 59.775 29.328 60.953 1.00 20.30 272 SER A C 1
ATOM 1542 O O . SER A 1 224 ? 60.968 29.179 60.682 1.00 18.75 272 SER A O 1
ATOM 1545 N N . LEU A 1 225 ? 59.357 30.068 61.980 1.00 21.53 273 LEU A N 1
ATOM 1546 C CA . LEU A 1 225 ? 60.294 30.740 62.881 1.00 19.86 273 LEU A CA 1
ATOM 1547 C C . LEU A 1 225 ? 61.173 29.726 63.602 1.00 19.08 273 LEU A C 1
ATOM 1548 O O . LEU A 1 225 ? 62.400 29.875 63.673 1.00 20.01 273 LEU A O 1
ATOM 1553 N N . LEU A 1 226 ? 60.535 28.707 64.164 1.00 19.27 274 LEU A N 1
ATOM 1554 C CA . LEU A 1 226 ? 61.250 27.671 64.888 1.00 20.66 274 LEU A CA 1
ATOM 1555 C C . LEU A 1 226 ? 62.208 26.858 64.006 1.00 21.42 274 LEU A C 1
ATOM 1556 O O . LEU A 1 226 ? 63.389 26.688 64.345 1.00 20.60 274 LEU A O 1
ATOM 1561 N N . ARG A 1 227 ? 61.701 26.339 62.888 1.00 20.97 275 ARG A N 1
ATOM 1562 C CA . ARG A 1 227 ? 62.538 25.548 62.001 1.00 20.64 275 ARG A CA 1
ATOM 1563 C C . ARG A 1 227 ? 63.745 26.316 61.454 1.00 21.35 275 ARG A C 1
ATOM 1564 O O . ARG A 1 227 ? 64.897 25.854 61.542 1.00 21.36 275 ARG A O 1
ATOM 1572 N N . TYR A 1 228 ? 63.492 27.521 60.952 1.00 21.28 276 TYR A N 1
ATOM 1573 C CA . TYR A 1 228 ? 64.543 28.339 60.339 1.00 19.72 276 TYR A CA 1
ATOM 1574 C C . TYR A 1 228 ? 65.175 29.409 61.224 1.00 20.36 276 TYR A C 1
ATOM 1575 O O . TYR A 1 228 ? 66.015 30.187 60.757 1.00 19.01 276 TYR A O 1
ATOM 1584 N N . ALA A 1 229 ? 64.800 29.406 62.502 1.00 22.53 277 ALA A N 1
ATOM 1585 C CA . ALA A 1 229 ? 65.292 30.356 63.501 1.00 22.56 277 ALA A CA 1
ATOM 1586 C C . ALA A 1 229 ? 66.749 30.822 63.346 1.00 21.54 277 ALA A C 1
ATOM 1587 O O . ALA A 1 229 ? 67.003 32.025 63.250 1.00 21.06 277 ALA A O 1
ATOM 1589 N N . LEU A 1 230 ? 67.690 29.876 63.291 1.00 19.48 278 LEU A N 1
ATOM 1590 C CA . LEU A 1 230 ? 69.111 30.202 63.184 1.00 21.12 278 LEU A CA 1
ATOM 1591 C C . LEU A 1 230 ? 69.611 30.517 61.774 1.00 21.61 278 LEU A C 1
ATOM 1592 O O . LEU A 1 230 ? 70.765 30.912 61.597 1.00 22.78 278 LEU A O 1
ATOM 1597 N N . LEU A 1 231 ? 68.741 30.356 60.786 1.00 21.78 279 LEU A N 1
ATOM 1598 C CA . LEU A 1 231 ? 69.103 30.572 59.387 1.00 23.30 279 LEU A CA 1
ATOM 1599 C C . LEU A 1 231 ? 68.479 31.830 58.755 1.00 25.62 279 LEU A C 1
ATOM 1600 O O . LEU A 1 231 ? 68.518 32.000 57.531 1.00 30.88 279 LEU A O 1
ATOM 1605 N N . LEU A 1 232 ? 67.887 32.694 59.569 1.00 23.09 280 LEU A N 1
ATOM 1606 C CA . LEU A 1 232 ? 67.261 33.902 59.054 1.00 19.13 280 LEU A CA 1
ATOM 1607 C C . LEU A 1 232 ? 68.241 35.061 58.935 1.00 19.39 280 LEU A C 1
ATOM 1608 O O . LEU A 1 232 ? 69.258 35.104 59.638 1.00 18.68 280 LEU A O 1
ATOM 1613 N N . ASP A 1 233 ? 67.979 35.967 57.993 1.00 17.59 281 ASP A N 1
ATOM 1614 C CA . ASP A 1 233 ? 68.795 37.159 57.882 1.00 16.52 281 ASP A CA 1
ATOM 1615 C C . ASP A 1 233 ? 67.825 38.226 58.336 1.00 15.90 281 ASP A C 1
ATOM 1616 O O . ASP A 1 233 ? 66.898 38.614 57.597 1.00 14.91 281 ASP A O 1
ATOM 1621 N N . ILE A 1 234 ? 67.990 38.645 59.581 1.00 13.93 282 ILE A N 1
ATOM 1622 C CA . ILE A 1 234 ? 67.103 39.639 60.168 1.00 13.75 282 ILE A CA 1
ATOM 1623 C C . ILE A 1 234 ? 67.648 41.051 60.022 1.00 13.24 282 ILE A C 1
ATOM 1624 O O . ILE A 1 234 ? 68.797 41.328 60.345 1.00 15.42 282 ILE A O 1
ATOM 1629 N N . VAL A 1 235 ? 66.811 41.947 59.530 1.00 12.99 283 VAL A N 1
ATOM 1630 C CA . VAL A 1 235 ? 67.212 43.322 59.358 1.00 13.25 283 VAL A CA 1
ATOM 1631 C C . VAL A 1 235 ? 66.179 44.215 60.037 1.00 11.88 283 VAL A C 1
ATOM 1632 O O . VAL A 1 235 ? 65.025 43.818 60.216 1.00 15.27 283 VAL A O 1
ATOM 1636 N N . GLN A 1 236 ? 66.619 45.391 60.467 1.00 14.84 284 GLN A N 1
ATOM 1637 C CA . GLN A 1 236 ? 65.753 46.383 61.114 1.00 17.12 284 GLN A CA 1
ATOM 1638 C C . GLN A 1 236 ? 65.581 47.527 60.103 1.00 16.20 284 GLN A C 1
ATOM 1639 O O . GLN A 1 236 ? 66.418 47.689 59.217 1.00 16.54 284 GLN A O 1
ATOM 1645 N N . PRO A 1 237 ? 64.539 48.368 60.257 1.00 17.82 285 PRO A N 1
ATOM 1646 C CA . PRO A 1 237 ? 64.316 49.474 59.319 1.00 19.32 285 PRO A CA 1
ATOM 1647 C C . PRO A 1 237 ? 65.498 50.412 59.111 1.00 19.37 285 PRO A C 1
ATOM 1648 O O . PRO A 1 237 ? 65.645 50.985 58.029 1.00 19.05 285 PRO A O 1
ATOM 1652 N N . THR A 1 238 ? 66.344 50.564 60.127 1.00 20.17 286 THR A N 1
ATOM 1653 C CA . THR A 1 238 ? 67.496 51.454 60.012 1.00 21.33 286 THR A CA 1
ATOM 1654 C C . THR A 1 238 ? 68.689 50.831 59.300 1.00 21.60 286 THR A C 1
ATOM 1655 O O . THR A 1 238 ? 69.707 51.502 59.084 1.00 21.93 286 THR A O 1
ATOM 1666 N N . ARG A 1 240 ? 70.979 49.216 56.240 1.00 17.97 288 ARG A N 1
ATOM 1667 C CA . ARG A 1 240 ? 71.234 49.673 54.874 1.00 18.80 288 ARG A CA 1
ATOM 1668 C C . ARG A 1 240 ? 71.717 48.516 53.985 1.00 18.29 288 ARG A C 1
ATOM 1669 O O . ARG A 1 240 ? 72.602 48.696 53.146 1.00 16.13 288 ARG A O 1
ATOM 1677 N N . ARG A 1 241 ? 71.140 47.330 54.188 1.00 19.06 289 ARG A N 1
ATOM 1678 C CA . ARG A 1 241 ? 71.490 46.129 53.428 1.00 18.24 289 ARG A CA 1
ATOM 1679 C C . ARG A 1 241 ? 70.357 45.136 53.560 1.00 15.38 289 ARG A C 1
ATOM 1680 O O . ARG A 1 241 ? 69.555 45.234 54.484 1.00 16.44 289 ARG A O 1
ATOM 1688 N N . SER A 1 242 ? 70.270 44.219 52.606 1.00 12.24 290 SER A N 1
ATOM 1689 C CA . SER A 1 242 ? 69.279 43.149 52.621 1.00 12.39 290 SER A CA 1
ATOM 1690 C C . SER A 1 242 ? 69.742 42.140 51.584 1.00 13.45 290 SER A C 1
ATOM 1691 O O . SER A 1 242 ? 70.459 42.500 50.642 1.00 12.77 290 SER A O 1
ATOM 1694 N N . VAL A 1 243 ? 69.449 40.867 51.809 1.00 12.33 291 VAL A N 1
ATOM 1695 C CA . VAL A 1 243 ? 69.888 39.851 50.875 1.00 14.02 291 VAL A CA 1
ATOM 1696 C C . VAL A 1 243 ? 69.032 39.876 49.615 1.00 12.76 291 VAL A C 1
ATOM 1697 O O . VAL A 1 243 ? 67.961 40.479 49.588 1.00 12.64 291 VAL A O 1
ATOM 1703 N N . CYS A 1 244 ? 69.553 39.274 48.555 1.00 14.99 292 CYS A N 1
ATOM 1704 C CA . CYS A 1 244 ? 68.861 39.193 47.271 1.00 16.96 292 CYS A CA 1
ATOM 1705 C C . CYS A 1 244 ? 67.523 38.437 47.425 1.00 12.53 292 CYS A C 1
ATOM 1706 O O . CYS A 1 244 ? 67.466 37.404 48.087 1.00 13.10 292 CYS A O 1
ATOM 1709 N N . PHE A 1 245 ? 66.451 38.985 46.857 1.00 14.33 293 PHE A N 1
ATOM 1710 C CA . PHE A 1 245 ? 65.140 38.361 46.921 1.00 12.62 293 PHE A CA 1
ATOM 1711 C C . PHE A 1 245 ? 64.990 37.430 45.720 1.00 15.86 293 PHE A C 1
ATOM 1712 O O . PHE A 1 245 ? 65.185 37.851 44.578 1.00 16.21 293 PHE A O 1
ATOM 1720 N N . THR A 1 246 ? 64.601 36.184 45.966 1.00 14.51 294 THR A N 1
ATOM 1721 C CA . THR A 1 246 ? 64.417 35.230 44.884 1.00 16.21 294 THR A CA 1
ATOM 1722 C C . THR A 1 246 ? 62.922 35.085 44.647 1.00 15.12 294 THR A C 1
ATOM 1723 O O . THR A 1 246 ? 62.115 35.583 45.433 1.00 14.95 294 THR A O 1
ATOM 1727 N N . LYS A 1 247 ? 62.548 34.323 43.626 1.00 16.70 295 LYS A N 1
ATOM 1728 C CA . LYS A 1 247 ? 61.136 34.133 43.345 1.00 19.25 295 LYS A CA 1
ATOM 1729 C C . LYS A 1 247 ? 60.408 33.344 44.415 1.00 16.70 295 LYS A C 1
ATOM 1730 O O . LYS A 1 247 ? 59.204 33.466 44.548 1.00 18.93 295 LYS A O 1
ATOM 1736 N N . GLY A 1 248 ? 61.147 32.615 45.242 1.00 16.74 296 GLY A N 1
ATOM 1737 C CA . GLY A 1 248 ? 60.520 31.849 46.307 1.00 14.24 296 GLY A CA 1
ATOM 1738 C C . GLY A 1 248 ? 60.249 32.626 47.596 1.00 16.28 296 GLY A C 1
ATOM 1739 O O . GLY A 1 248 ? 59.615 32.081 48.511 1.00 15.17 296 GLY A O 1
ATOM 1740 N N . TYR A 1 249 ? 60.719 33.877 47.684 1.00 14.88 297 TYR A N 1
ATOM 1741 C CA . TYR A 1 249 ? 60.518 34.701 48.880 1.00 14.11 297 TYR A CA 1
ATOM 1742 C C . TYR A 1 249 ? 59.061 34.751 49.302 1.00 15.36 297 TYR A C 1
ATOM 1743 O O . TYR A 1 249 ? 58.184 34.888 48.464 1.00 14.76 297 TYR A O 1
ATOM 1752 N N . GLY A 1 250 ? 58.815 34.640 50.602 1.00 15.45 298 GLY A N 1
ATOM 1753 C CA . GLY A 1 250 ? 57.456 34.663 51.109 1.00 16.25 298 GLY A CA 1
ATOM 1754 C C . GLY A 1 250 ? 56.791 33.293 51.191 1.00 18.59 298 GLY A C 1
ATOM 1755 O O . GLY A 1 250 ? 55.697 33.179 51.747 1.00 17.85 298 GLY A O 1
ATOM 1756 N N . SER A 1 251 ? 57.418 32.275 50.604 1.00 18.22 299 SER A N 1
ATOM 1757 C CA . SER A 1 251 ? 56.911 30.902 50.603 1.00 18.04 299 SER A CA 1
ATOM 1758 C C . SER A 1 251 ? 57.959 30.003 51.230 1.00 18.50 299 SER A C 1
ATOM 1759 O O . SER A 1 251 ? 57.654 29.179 52.089 1.00 21.02 299 SER A O 1
ATOM 1762 N N . TYR A 1 252 ? 59.173 30.081 50.695 1.00 15.49 300 TYR A N 1
ATOM 1763 C CA . TYR A 1 252 ? 60.300 29.330 51.215 1.00 16.25 300 TYR A CA 1
ATOM 1764 C C . TYR A 1 252 ? 61.125 30.325 52.012 1.00 18.41 300 TYR A C 1
ATOM 1765 O O . TYR A 1 252 ? 61.377 31.450 51.568 1.00 21.40 300 TYR A O 1
ATOM 1774 N N . ILE A 1 253 ? 61.531 29.920 53.202 1.00 18.00 301 ILE A N 1
ATOM 1775 C CA . ILE A 1 253 ? 62.261 30.805 54.083 1.00 17.97 301 ILE A CA 1
ATOM 1776 C C . ILE A 1 253 ? 63.761 30.980 53.838 1.00 19.69 301 ILE A C 1
ATOM 1777 O O . ILE A 1 253 ? 64.236 32.093 53.583 1.00 18.20 301 ILE A O 1
ATOM 1782 N N . GLU A 1 254 ? 64.503 29.882 53.909 1.00 18.08 302 GLU A N 1
ATOM 1783 C CA . GLU A 1 254 ? 65.940 29.934 53.786 1.00 17.58 302 GLU A CA 1
ATOM 1784 C C . GLU A 1 254 ? 66.521 30.313 52.416 1.00 20.06 302 GLU A C 1
ATOM 1785 O O . GLU A 1 254 ? 66.189 29.701 51.397 1.00 21.15 302 GLU A O 1
ATOM 1791 N N . GLY A 1 255 ? 67.409 31.311 52.440 1.00 16.99 303 GLY A N 1
ATOM 1792 C CA . GLY A 1 255 ? 68.105 31.800 51.267 1.00 15.44 303 GLY A CA 1
ATOM 1793 C C . GLY A 1 255 ? 67.324 32.583 50.243 1.00 15.60 303 GLY A C 1
ATOM 1794 O O . GLY A 1 255 ? 67.845 32.835 49.172 1.00 18.06 303 GLY A O 1
ATOM 1795 N N . THR A 1 256 ? 66.118 33.036 50.572 1.00 14.02 304 THR A N 1
ATOM 1796 C CA . THR A 1 256 ? 65.312 33.748 49.593 1.00 12.75 304 THR A CA 1
ATOM 1797 C C . THR A 1 256 ? 65.174 35.251 49.809 1.00 13.42 304 THR A C 1
ATOM 1798 O O . THR A 1 256 ? 64.542 35.919 48.997 1.00 12.99 304 THR A O 1
ATOM 1802 N N . GLY A 1 257 ? 65.766 35.786 50.877 1.00 12.60 305 GLY A N 1
ATOM 1803 C CA . GLY A 1 257 ? 65.654 37.211 51.144 1.00 11.18 305 GLY A CA 1
ATOM 1804 C C . GLY A 1 257 ? 65.578 37.475 52.638 1.00 12.70 305 GLY A C 1
ATOM 1805 O O . GLY A 1 257 ? 65.286 36.577 53.431 1.00 14.01 305 GLY A O 1
ATOM 1806 N N . SER A 1 258 ? 65.894 38.694 53.037 1.00 12.26 306 SER A N 1
ATOM 1807 C CA . SER A 1 258 ? 65.854 39.075 54.438 1.00 11.89 306 SER A CA 1
ATOM 1808 C C . SER A 1 258 ? 64.440 39.210 54.976 1.00 12.97 306 SER A C 1
ATOM 1809 O O . SER A 1 258 ? 63.490 39.391 54.215 1.00 13.93 306 SER A O 1
ATOM 1812 N N . VAL A 1 259 ? 64.304 39.104 56.293 1.00 13.14 307 VAL A N 1
ATOM 1813 C CA . VAL A 1 259 ? 63.011 39.267 56.931 1.00 13.47 307 VAL A CA 1
ATOM 1814 C C . VAL A 1 259 ? 63.191 40.466 57.851 1.00 15.42 307 VAL A C 1
ATOM 1815 O O . VAL A 1 259 ? 64.299 40.713 58.363 1.00 13.88 307 VAL A O 1
ATOM 1819 N N . LEU A 1 260 ? 62.120 41.230 58.017 1.00 14.18 308 LEU A N 1
ATOM 1820 C CA . LEU A 1 260 ? 62.148 42.465 58.792 1.00 12.85 308 LEU A CA 1
ATOM 1821 C C . LEU A 1 260 ? 61.638 42.432 60.240 1.00 12.42 308 LEU A C 1
ATOM 1822 O O . LEU A 1 260 ? 60.503 42.045 60.495 1.00 14.68 308 LEU A O 1
ATOM 1827 N N . GLN A 1 261 ? 62.471 42.881 61.176 1.00 14.77 309 GLN A N 1
ATOM 1828 C CA . GLN A 1 261 ? 62.073 42.974 62.587 1.00 15.04 309 GLN A CA 1
ATOM 1829 C C . GLN A 1 261 ? 61.239 44.253 62.773 1.00 15.82 309 GLN A C 1
ATOM 1830 O O . GLN A 1 261 ? 61.736 45.364 62.568 1.00 17.12 309 GLN A O 1
ATOM 1836 N N . THR A 1 262 ? 59.964 44.104 63.098 1.00 16.45 310 THR A N 1
ATOM 1837 C CA . THR A 1 262 ? 59.131 45.277 63.307 1.00 16.24 310 THR A CA 1
ATOM 1838 C C . THR A 1 262 ? 58.944 45.620 64.798 1.00 17.94 310 THR A C 1
ATOM 1839 O O . THR A 1 262 ? 58.476 46.710 65.135 1.00 17.54 310 THR A O 1
ATOM 1843 N N . ALA A 1 263 ? 59.310 44.702 65.690 1.00 18.13 311 ALA A N 1
ATOM 1844 C CA . ALA A 1 263 ? 59.178 44.957 67.118 1.00 18.74 311 ALA A CA 1
ATOM 1845 C C . ALA A 1 263 ? 60.283 45.869 67.573 1.00 21.10 311 ALA A C 1
ATOM 1846 O O . ALA A 1 263 ? 61.466 45.649 67.295 1.00 18.57 311 ALA A O 1
ATOM 1848 N N . GLU A 1 264 ? 59.889 46.915 68.275 1.00 25.16 312 GLU A N 1
ATOM 1849 C CA . GLU A 1 264 ? 60.857 47.854 68.787 1.00 29.01 312 GLU A CA 1
ATOM 1850 C C . GLU A 1 264 ? 61.129 47.531 70.255 1.00 28.88 312 GLU A C 1
ATOM 1851 O O . GLU A 1 264 ? 60.325 46.877 70.936 1.00 28.90 312 GLU A O 1
ATOM 1857 N N . ASP A 1 265 ? 62.263 48.014 70.735 1.00 27.95 313 ASP A N 1
ATOM 1858 C CA . ASP A 1 265 ? 62.652 47.815 72.115 1.00 28.73 313 ASP A CA 1
ATOM 1859 C C . ASP A 1 265 ? 62.872 46.351 72.510 1.00 27.27 313 ASP A C 1
ATOM 1860 O O . ASP A 1 265 ? 62.533 45.947 73.620 1.00 29.21 313 ASP A O 1
ATOM 1865 N N . VAL A 1 266 ? 63.419 45.571 71.574 1.00 25.26 314 V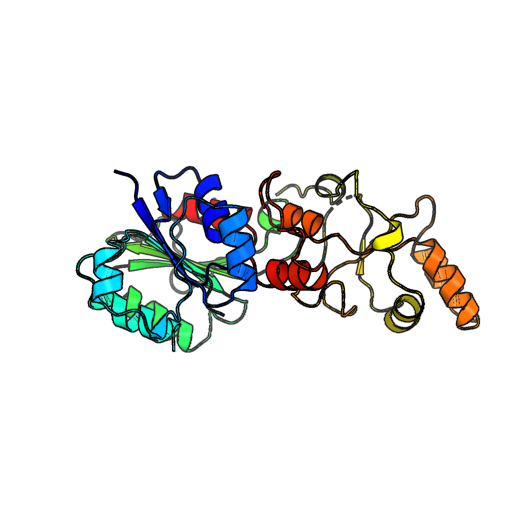AL A N 1
ATOM 1866 C CA . VAL A 1 266 ? 63.779 44.168 71.768 1.00 22.72 314 VAL A CA 1
ATOM 1867 C C . VAL A 1 266 ? 64.984 43.934 70.845 1.00 20.97 314 VAL A C 1
ATOM 1868 O O . VAL A 1 266 ? 65.054 44.517 69.753 1.00 20.62 314 VAL A O 1
ATOM 1874 N N . GLN A 1 267 ? 65.940 43.122 71.293 1.00 17.75 315 GLN A N 1
ATOM 1875 C CA . GLN A 1 267 ? 67.120 42.823 70.504 1.00 17.45 315 GLN A CA 1
ATOM 1876 C C . GLN A 1 267 ? 67.155 41.374 70.088 1.00 18.63 315 GLN A C 1
ATOM 1877 O O . GLN A 1 267 ? 66.896 40.475 70.897 1.00 18.60 315 GLN A O 1
ATOM 1883 N N . VAL A 1 268 ? 67.538 41.142 68.839 1.00 17.54 316 VAL A N 1
ATOM 1884 C CA . VAL A 1 268 ? 67.624 39.794 68.315 1.00 17.67 316 VAL A CA 1
ATOM 1885 C C . VAL A 1 268 ? 68.517 38.945 69.220 1.00 18.31 316 VAL A C 1
ATOM 1886 O O . VAL A 1 268 ? 68.147 37.835 69.613 1.00 18.96 316 VAL A O 1
ATOM 1890 N N . GLU A 1 269 ? 69.677 39.497 69.577 1.00 19.90 317 GLU A N 1
ATOM 1891 C CA . GLU A 1 269 ? 70.658 38.818 70.413 1.00 19.01 317 GLU A CA 1
ATOM 1892 C C . GLU A 1 269 ? 70.083 38.307 71.738 1.00 19.94 317 GLU A C 1
ATOM 1893 O O . GLU A 1 269 ? 70.376 37.188 72.159 1.00 21.90 317 GLU A O 1
ATOM 1895 N N . ASN A 1 270 ? 69.232 39.098 72.374 1.00 19.91 318 ASN A N 1
ATOM 1896 C CA . ASN A 1 270 ? 68.636 38.694 73.646 1.00 20.76 318 ASN A CA 1
ATOM 1897 C C . ASN A 1 270 ? 67.594 37.613 73.477 1.00 19.91 318 ASN A C 1
ATOM 1898 O O . ASN A 1 270 ? 67.438 36.753 74.344 1.00 20.53 318 ASN A O 1
ATOM 1903 N N . ILE A 1 271 ? 66.863 37.669 72.369 1.00 20.22 319 ILE A N 1
ATOM 1904 C CA . ILE A 1 271 ? 65.841 36.665 72.087 1.00 19.49 319 ILE A CA 1
ATOM 1905 C C . ILE A 1 271 ? 66.528 35.334 71.770 1.00 19.98 319 ILE A C 1
ATOM 1906 O O . ILE A 1 271 ? 66.093 34.261 72.207 1.00 20.64 319 ILE A O 1
ATOM 1911 N N . TYR A 1 272 ? 67.606 35.407 71.007 1.00 19.27 320 TYR A N 1
ATOM 1912 C CA . TYR A 1 272 ? 68.337 34.209 70.643 1.00 21.66 320 TYR A CA 1
ATOM 1913 C C . TYR A 1 272 ? 69.104 33.590 71.812 1.00 24.53 320 TYR A C 1
ATOM 1914 O O . TYR A 1 272 ? 69.241 32.369 71.874 1.00 25.83 320 TYR A O 1
ATOM 1923 N N . LYS A 1 273 ? 69.558 34.419 72.754 1.00 25.23 321 LYS A N 1
ATOM 1924 C CA . LYS A 1 273 ? 70.244 33.926 73.950 1.00 28.48 321 LYS A CA 1
ATOM 1925 C C . LYS A 1 273 ? 69.256 33.095 74.767 1.00 27.87 321 LYS A C 1
ATOM 1926 O O . LYS A 1 273 ? 69.618 32.082 75.348 1.00 31.73 321 LYS A O 1
ATOM 1932 N N . SER A 1 274 ? 68.011 33.549 74.817 1.00 27.10 322 SER A N 1
ATOM 1933 C CA . SER A 1 274 ? 66.956 32.878 75.571 1.00 27.42 322 SER A CA 1
ATOM 1934 C C . SER A 1 274 ? 66.527 31.518 75.029 1.00 28.49 322 SER A C 1
ATOM 1935 O O . SER A 1 274 ? 65.817 30.805 75.721 1.00 29.51 322 SER A O 1
ATOM 1938 N N . LEU A 1 275 ? 66.935 31.152 73.813 1.00 30.17 323 LEU A N 1
ATOM 1939 C CA . LEU A 1 275 ? 66.474 29.893 73.212 1.00 31.72 323 LEU A CA 1
ATOM 1940 C C . LEU A 1 275 ? 67.009 28.576 73.764 1.00 34.60 323 LEU A C 1
ATOM 1941 O O . LEU A 1 275 ? 66.254 27.598 73.851 1.00 32.05 323 LEU A O 1
ATOM 1946 N N . THR A 1 276 ? 68.297 28.543 74.118 1.00 38.11 324 THR A N 1
ATOM 1947 C CA . THR A 1 276 ? 68.901 27.320 74.640 1.00 42.05 324 THR A CA 1
ATOM 1948 C C . THR A 1 276 ? 68.302 26.928 75.977 1.00 43.82 324 THR A C 1
ATOM 1949 O O . THR A 1 276 ? 68.370 27.700 76.931 1.00 46.47 324 THR A O 1
ATOM 1950 N N . ASN A 1 277 ? 67.703 25.744 76.054 1.00 44.50 325 ASN A N 1
ATOM 1951 C CA . ASN A 1 277 ? 67.094 25.309 77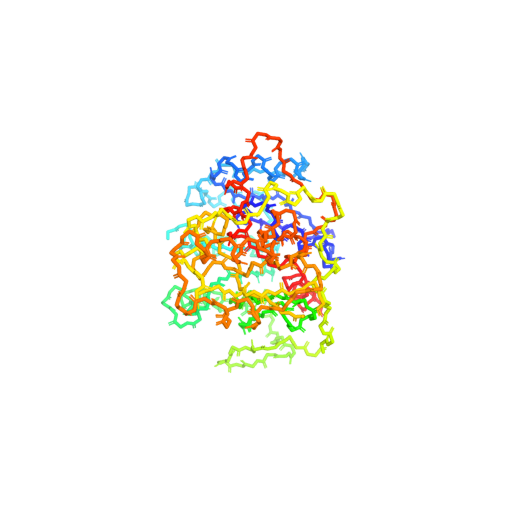.299 1.00 44.84 325 ASN A CA 1
ATOM 1952 C C . ASN A 1 277 ? 65.582 25.494 77.384 1.00 44.88 325 ASN A C 1
ATOM 1953 O O . ASN A 1 277 ? 64.977 25.141 78.404 1.00 48.50 325 ASN A O 1
ATOM 1954 N N . LEU A 1 278 ? 64.968 26.068 76.349 1.00 40.71 326 LEU A N 1
ATOM 1955 C CA . LEU A 1 278 ? 63.519 26.258 76.324 1.00 35.74 326 LEU A CA 1
ATOM 1956 C C . LEU A 1 278 ? 62.850 25.167 75.474 1.00 36.17 326 LEU A C 1
ATOM 1957 O O . LEU A 1 278 ? 63.468 24.579 74.577 1.00 34.68 326 LEU A O 1
ATOM 1962 N N . SER A 1 279 ? 61.590 24.879 75.771 1.00 35.38 327 SER A N 1
ATOM 1963 C CA . SER A 1 279 ? 60.856 23.887 75.006 1.00 36.03 327 SER A CA 1
ATOM 1964 C C . SER A 1 279 ? 60.500 24.551 73.689 1.00 37.12 327 SER A C 1
ATOM 19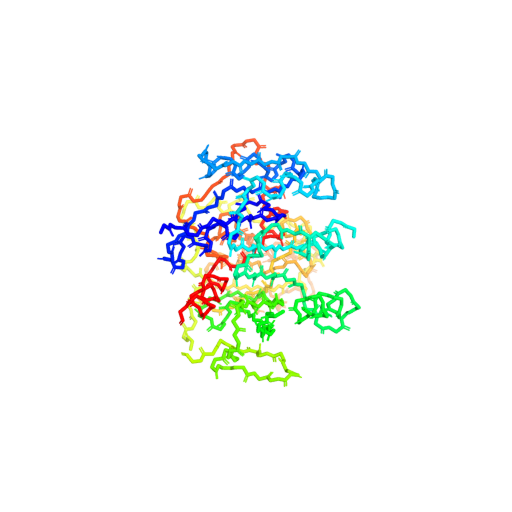65 O O . SER A 1 279 ? 60.356 25.769 73.622 1.00 36.83 327 SER A O 1
ATOM 1968 N N . GLN A 1 280 ? 60.286 23.746 72.660 1.00 37.27 328 GLN A N 1
ATOM 1969 C CA . GLN A 1 280 ? 59.934 24.272 71.357 1.00 36.18 328 GLN A CA 1
ATOM 1970 C C . GLN A 1 280 ? 58.784 25.275 71.398 1.00 33.73 328 GLN A C 1
ATOM 1971 O O . GLN A 1 280 ? 58.858 26.298 70.724 1.00 32.75 328 GLN A O 1
ATOM 1977 N N . GLU A 1 281 ? 57.756 25.031 72.211 1.00 33.27 329 GLU A N 1
ATOM 1978 C CA . GLU A 1 281 ? 56.639 25.984 72.298 1.00 34.36 329 GLU A CA 1
ATOM 1979 C C . GLU A 1 281 ? 57.131 27.285 72.930 1.00 32.00 329 GLU A C 1
ATOM 1980 O O . GLU A 1 281 ? 56.640 28.361 72.591 1.00 30.36 329 GLU A O 1
ATOM 1986 N N . GLU A 1 282 ? 58.094 27.169 73.850 1.00 28.90 330 GLU A N 1
ATOM 1987 C CA . GLU A 1 282 ? 58.677 28.326 74.536 1.00 27.19 330 GLU A CA 1
ATOM 1988 C C . GLU A 1 282 ? 59.578 29.117 73.590 1.00 23.63 330 GLU A C 1
ATOM 1989 O O . GLU A 1 282 ? 59.590 30.340 73.646 1.00 22.74 330 GLU A O 1
ATOM 1995 N N . GLN A 1 283 ? 60.317 28.423 72.720 1.00 23.28 331 GLN A N 1
ATOM 1996 C CA . GLN A 1 283 ? 61.188 29.068 71.732 1.00 22.39 331 GLN A CA 1
ATOM 1997 C C . GLN A 1 283 ? 60.335 29.873 70.750 1.00 21.93 331 GLN A C 1
ATOM 1998 O O . GLN A 1 283 ? 60.687 30.993 70.389 1.00 23.92 331 GLN A O 1
ATOM 2004 N N . ILE A 1 284 ? 59.199 29.314 70.348 1.00 21.53 332 ILE A N 1
ATOM 2005 C CA . ILE A 1 284 ? 58.263 29.976 69.443 1.00 21.05 332 ILE A CA 1
ATOM 2006 C C . ILE A 1 284 ? 57.750 31.265 70.091 1.00 20.66 332 ILE A C 1
ATOM 2007 O O . ILE A 1 284 ? 57.727 32.306 69.448 1.00 20.46 332 ILE A O 1
ATOM 2012 N N . THR A 1 285 ? 57.381 31.198 71.370 1.00 18.37 333 THR A N 1
ATOM 2013 C CA . THR A 1 285 ? 56.895 32.359 72.107 1.00 17.54 333 THR A CA 1
ATOM 2014 C C . THR A 1 285 ? 57.925 33.478 72.081 1.00 15.36 333 THR A C 1
ATOM 2015 O O . THR A 1 285 ? 57.575 34.646 71.906 1.00 18.13 333 THR A O 1
ATOM 2019 N N . LYS A 1 286 ? 59.187 33.110 72.275 1.00 18.39 334 LYS A N 1
ATOM 2020 C CA . LYS A 1 286 ? 60.299 34.062 72.259 1.00 19.77 334 LYS A CA 1
ATOM 2021 C C . LYS A 1 286 ? 60.502 34.621 70.854 1.00 18.53 334 LYS A C 1
ATOM 2022 O O . LYS A 1 286 ? 60.658 35.830 70.681 1.00 19.01 334 LYS A O 1
ATOM 2028 N N . LEU A 1 287 ? 60.470 33.741 69.853 1.00 17.10 335 LEU A N 1
ATOM 2029 C CA . LEU A 1 287 ? 60.661 34.152 68.467 1.00 17.37 335 LEU A CA 1
ATOM 2030 C C . LEU A 1 287 ? 59.573 35.093 67.946 1.00 14.59 335 LEU A C 1
ATOM 2031 O O . LEU A 1 287 ? 59.859 35.999 67.165 1.00 16.08 335 LEU A O 1
ATOM 2036 N N . LEU A 1 288 ? 58.338 34.898 68.385 1.00 14.57 336 LEU A N 1
ATOM 2037 C CA . LEU A 1 288 ? 57.243 35.762 67.954 1.00 14.47 336 LEU A CA 1
ATOM 2038 C C . LEU A 1 288 ? 57.401 37.211 68.426 1.00 16.37 336 LEU A C 1
ATOM 2039 O O . LEU A 1 288 ? 56.934 38.134 67.763 1.00 16.12 336 LEU A O 1
ATOM 2044 N N . ILE A 1 289 ? 58.096 37.409 69.545 1.00 17.50 337 ILE A N 1
ATOM 2045 C CA . ILE A 1 289 ? 58.336 38.747 70.124 1.00 19.50 337 ILE A CA 1
ATOM 2046 C C . ILE A 1 289 ? 59.019 39.737 69.164 1.00 17.82 337 ILE A C 1
ATOM 2047 O O . ILE A 1 289 ? 58.740 40.932 69.202 1.00 16.77 337 ILE A O 1
ATOM 2054 N N . LEU A 1 290 ? 59.907 39.228 68.312 1.00 17.84 338 LEU A N 1
ATOM 2055 C CA . LEU A 1 290 ? 60.637 40.040 67.335 1.00 16.89 338 LEU A CA 1
ATOM 2056 C C . LEU A 1 290 ? 59.756 40.632 66.241 1.00 16.02 338 LEU A C 1
ATOM 2057 O O . LEU A 1 290 ? 60.157 41.569 65.547 1.00 15.56 338 LEU A O 1
ATOM 2062 N N . LYS A 1 291 ? 58.548 40.095 66.120 1.00 17.52 339 LYS A N 1
ATOM 2063 C CA . LYS A 1 291 ? 57.563 40.523 65.129 1.00 16.92 339 LYS A CA 1
ATOM 2064 C C . LYS A 1 291 ? 58.184 40.615 63.743 1.00 15.74 339 LYS A C 1
ATOM 2065 O O . LYS A 1 291 ? 58.088 41.614 63.050 1.00 14.54 339 LYS A O 1
ATOM 2071 N N . LEU A 1 292 ? 58.888 39.555 63.386 1.00 15.51 340 LEU A N 1
ATOM 2072 C CA . LEU A 1 292 ? 59.515 39.444 62.091 1.00 13.44 340 LEU A CA 1
ATOM 2073 C C . LEU A 1 292 ? 58.443 39.314 61.015 1.00 12.49 340 LEU A C 1
ATOM 2074 O O . LEU A 1 292 ? 57.514 38.525 61.158 1.00 14.64 340 LEU A O 1
ATOM 2079 N N . ARG A 1 293 ? 58.558 40.095 59.945 1.00 13.33 341 ARG A N 1
ATOM 2080 C CA . ARG A 1 293 ? 57.623 40.003 58.832 1.00 10.80 341 ARG A CA 1
ATOM 2081 C C . ARG A 1 293 ? 58.352 40.023 57.490 1.00 12.76 341 ARG A C 1
ATOM 2082 O O . ARG A 1 293 ? 59.530 40.377 57.392 1.00 12.56 341 ARG A O 1
ATOM 2090 N N . TYR A 1 294 ? 57.652 39.572 56.462 1.00 15.92 342 TYR A N 1
ATOM 2091 C CA . TYR A 1 294 ? 58.200 39.565 55.121 1.00 16.57 342 TYR A CA 1
ATOM 2092 C C . TYR A 1 294 ? 58.059 40.972 54.553 1.00 16.13 342 TYR A C 1
ATOM 2093 O O . TYR A 1 294 ? 57.132 41.700 54.917 1.00 15.11 342 TYR A O 1
ATOM 2102 N N . PHE A 1 295 ? 59.002 41.381 53.712 1.00 14.82 343 PHE A N 1
ATOM 2103 C CA . PHE A 1 295 ? 58.837 42.643 53.023 1.00 12.79 343 PHE A CA 1
ATOM 2104 C C . PHE A 1 295 ? 57.662 42.283 52.093 1.00 14.09 343 PHE A C 1
ATOM 2105 O O . PHE A 1 295 ? 57.517 41.124 51.669 1.00 16.26 343 PHE A O 1
ATOM 2113 N N . THR A 1 296 ? 56.791 43.238 51.811 1.00 15.22 344 THR A N 1
ATOM 2114 C CA . THR A 1 296 ? 55.658 42.975 50.926 1.00 15.27 344 THR A CA 1
ATOM 2115 C C . THR A 1 296 ? 56.091 43.093 49.455 1.00 16.71 344 THR A C 1
ATOM 2116 O O . THR A 1 296 ? 57.149 43.660 49.164 1.00 14.38 344 THR A O 1
ATOM 2120 N N . PRO A 1 297 ? 55.296 42.524 48.521 1.00 16.18 345 PRO A N 1
ATOM 2121 C CA . PRO A 1 297 ? 55.638 42.601 47.093 1.00 15.58 345 PRO A CA 1
ATOM 2122 C C . PRO A 1 297 ? 55.872 44.057 46.664 1.00 14.76 345 PRO A C 1
ATOM 2123 O O . PRO A 1 297 ? 56.817 44.342 45.931 1.00 14.13 345 PRO A O 1
ATOM 2127 N N . LYS A 1 298 ? 55.037 44.978 47.155 1.00 14.93 346 LYS A N 1
ATOM 2128 C CA . LYS A 1 298 ? 55.194 46.397 46.838 1.00 14.53 346 LYS A CA 1
ATOM 2129 C C . LYS A 1 298 ? 56.508 46.948 47.375 1.00 13.84 346 LYS A C 1
ATOM 2130 O O . LYS A 1 298 ? 57.127 47.792 46.749 1.00 14.56 346 LYS A O 1
ATOM 2136 N N . GLU A 1 299 ? 56.923 46.490 48.554 1.00 16.50 347 GLU A N 1
ATOM 2137 C CA . GLU A 1 299 ? 58.181 46.948 49.145 1.00 16.29 347 GLU A CA 1
ATOM 2138 C C . GLU A 1 299 ? 59.373 46.411 48.361 1.00 13.92 347 GLU A C 1
ATOM 2139 O O . GLU A 1 299 ? 60.401 47.069 48.269 1.00 17.16 347 GLU A O 1
ATOM 2145 N N . ILE A 1 300 ? 59.254 45.194 47.839 1.00 15.60 348 ILE A N 1
ATOM 2146 C CA . ILE A 1 300 ? 60.324 44.617 47.020 1.00 12.68 348 ILE A CA 1
ATOM 2147 C C . ILE A 1 300 ? 60.383 45.442 45.717 1.00 12.26 348 ILE A C 1
ATOM 2148 O O . ILE A 1 300 ? 61.455 45.871 45.313 1.00 13.19 348 ILE A O 1
ATOM 2153 N N . ALA A 1 301 ? 59.228 45.753 45.129 1.00 12.42 349 ALA A N 1
ATOM 2154 C CA . ALA A 1 301 ? 59.168 46.570 43.909 1.00 11.70 349 ALA A CA 1
ATOM 2155 C C . ALA A 1 301 ? 59.816 47.938 44.188 1.00 13.08 349 ALA A C 1
ATOM 2156 O O . ALA A 1 301 ? 60.523 48.467 43.336 1.00 15.25 349 ALA A O 1
ATOM 2158 N N . ASN A 1 302 ? 59.587 48.505 45.377 1.00 12.26 350 ASN A N 1
ATOM 2159 C CA . ASN A 1 302 ? 60.200 49.780 45.759 1.00 12.07 350 ASN A CA 1
ATOM 2160 C C . ASN A 1 302 ? 61.731 49.621 45.776 1.00 12.92 350 ASN A C 1
ATOM 2161 O O . ASN A 1 302 ? 62.456 50.462 45.244 1.00 14.35 350 ASN A O 1
ATOM 2166 N N . LEU A 1 303 ? 62.217 48.561 46.426 1.00 13.21 351 LEU A N 1
ATOM 2167 C CA . LEU A 1 303 ? 63.648 48.275 46.504 1.00 14.68 351 LEU A CA 1
ATOM 2168 C C . LEU A 1 303 ? 64.244 48.018 45.102 1.00 15.36 351 LEU A C 1
ATOM 2169 O O . LEU A 1 303 ? 65.433 48.268 44.855 1.00 16.78 351 LEU A O 1
ATOM 2174 N N . LEU A 1 304 ? 63.411 47.522 44.186 1.00 15.32 352 LEU A N 1
ATOM 2175 C CA . LEU A 1 304 ? 63.847 47.256 42.822 1.00 13.13 352 LEU A CA 1
ATOM 2176 C C . LEU A 1 304 ? 63.810 48.519 41.969 1.00 14.57 352 LEU A C 1
ATOM 2177 O O . LEU A 1 304 ? 64.237 48.507 40.819 1.00 16.91 352 LEU A O 1
ATOM 2182 N N . GLY A 1 305 ? 63.309 49.608 42.538 1.00 14.20 353 GLY A N 1
ATOM 2183 C CA . GLY A 1 305 ? 63.250 50.869 41.821 1.00 13.19 353 GLY A CA 1
ATOM 2184 C C . GLY A 1 305 ? 62.006 51.118 40.989 1.00 14.60 353 GLY A C 1
ATOM 2185 O O . GLY A 1 305 ? 62.011 52.006 40.127 1.00 14.59 353 GLY A O 1
ATOM 2186 N N . PHE A 1 306 ? 60.968 50.306 41.178 1.00 15.46 354 PHE A N 1
ATOM 2187 C CA . PHE A 1 306 ? 59.729 50.501 40.428 1.00 14.59 354 PHE A CA 1
ATOM 2188 C C . PHE A 1 306 ? 59.084 51.807 40.891 1.00 16.54 354 PHE A C 1
ATOM 2189 O O . PHE A 1 306 ? 59.227 52.205 42.061 1.00 15.78 354 PHE A O 1
ATOM 2197 N N . PRO A 1 307 ? 58.404 52.518 39.968 1.00 14.99 355 PRO A N 1
ATOM 2198 C CA . PRO A 1 307 ? 57.778 53.782 40.350 1.00 14.85 355 PRO A CA 1
ATOM 2199 C C . PRO A 1 307 ? 56.656 53.622 41.357 1.00 13.15 355 PRO A C 1
ATOM 2200 O O . PRO A 1 307 ? 56.078 52.559 41.506 1.00 14.58 355 PRO A O 1
ATOM 2204 N N . PRO A 1 308 ? 56.292 54.721 42.013 1.00 16.61 356 PRO A N 1
ATOM 2205 C CA . PRO A 1 308 ? 55.233 54.787 43.023 1.00 18.82 356 PRO A CA 1
ATOM 2206 C C . PRO A 1 308 ? 53.889 54.159 42.614 1.00 20.64 356 PRO A C 1
ATOM 2207 O O . PRO A 1 308 ? 53.252 53.452 43.401 1.00 22.25 356 PRO A O 1
ATOM 2211 N N . GLU A 1 309 ? 53.475 54.403 41.376 1.00 21.08 357 GLU A N 1
ATOM 2212 C CA . GLU A 1 309 ? 52.200 53.894 40.875 1.00 21.82 357 GLU A CA 1
ATOM 2213 C C . GLU A 1 309 ? 52.211 52.447 40.498 1.00 19.16 357 GLU A C 1
ATOM 2214 O O . GLU A 1 309 ? 51.152 51.906 40.163 1.00 22.46 357 GLU A O 1
ATOM 2220 N N . PHE A 1 310 ? 53.393 51.838 40.441 1.00 17.14 358 PHE A N 1
ATOM 2221 C CA . PHE A 1 310 ? 53.465 50.433 40.063 1.00 15.72 358 PHE A CA 1
ATOM 2222 C C . PHE A 1 310 ? 52.597 49.584 40.982 1.00 15.95 358 PHE A C 1
ATOM 2223 O O . PHE A 1 310 ? 52.665 49.702 42.208 1.00 18.34 358 PHE A O 1
ATOM 2231 N N . GLY A 1 311 ? 51.786 48.722 40.391 1.00 15.37 359 GLY A N 1
ATOM 2232 C CA . GLY A 1 311 ? 50.936 47.882 41.191 1.00 15.54 359 GLY A CA 1
ATOM 2233 C C . GLY A 1 311 ? 50.549 46.646 40.432 1.00 17.29 359 GLY A C 1
ATOM 2234 O O . GLY A 1 311 ? 50.942 46.480 39.282 1.00 17.26 359 GLY A O 1
ATOM 2235 N N . PHE A 1 312 ? 49.756 45.791 41.073 1.00 18.57 360 PHE A N 1
ATOM 2236 C CA . PHE A 1 312 ? 49.300 44.535 40.483 1.00 19.56 360 PHE A CA 1
ATOM 2237 C C . PHE A 1 312 ? 47.789 44.447 40.444 1.00 21.58 360 PHE A C 1
ATOM 2238 O O . PHE A 1 312 ? 47.102 45.064 41.254 1.00 21.62 360 PHE A O 1
ATOM 2246 N N . PRO A 1 313 ? 47.246 43.698 39.474 1.00 24.27 361 PRO A N 1
ATOM 2247 C CA . PRO A 1 313 ? 45.784 43.543 39.390 1.00 27.49 361 PRO A CA 1
ATOM 2248 C C . PRO A 1 313 ? 45.328 42.756 40.659 1.00 30.79 361 PRO A C 1
ATOM 2249 O O . PRO A 1 313 ? 46.056 41.882 41.130 1.00 32.26 361 PRO A O 1
ATOM 2253 N N . GLU A 1 314 ? 44.138 43.053 41.194 1.00 33.04 362 GLU A N 1
ATOM 2254 C CA . GLU A 1 314 ? 43.621 42.386 42.408 1.00 31.81 362 GLU A CA 1
ATOM 2255 C C . GLU A 1 314 ? 43.693 40.865 42.367 1.00 31.64 362 GLU A C 1
ATOM 2256 O O . GLU A 1 314 ? 43.989 40.224 43.373 1.00 32.21 362 GLU A O 1
ATOM 2258 N N . LYS A 1 315 ? 43.459 40.303 41.186 1.00 32.47 363 LYS A N 1
ATOM 2259 C CA . LYS A 1 315 ? 43.470 38.857 40.975 1.00 31.38 363 LYS A CA 1
ATOM 2260 C C . LYS A 1 315 ? 44.838 38.175 41.126 1.00 31.48 363 LYS A C 1
ATOM 2261 O O . LYS A 1 315 ? 44.906 36.954 41.309 1.00 32.68 363 LYS A O 1
ATOM 2263 N N . ILE A 1 316 ? 45.922 38.940 41.001 1.00 28.30 364 ILE A N 1
ATOM 2264 C CA . ILE A 1 316 ? 47.261 38.364 41.121 1.00 26.27 364 ILE A CA 1
ATOM 2265 C C . ILE A 1 316 ? 47.532 38.097 42.600 1.00 26.22 364 ILE A C 1
ATOM 2266 O O . ILE A 1 316 ? 47.462 39.017 43.424 1.00 24.66 364 ILE A O 1
ATOM 2271 N N . THR A 1 317 ? 47.814 36.835 42.923 1.00 24.72 365 THR A N 1
ATOM 2272 C CA . THR A 1 317 ? 48.055 36.434 44.301 1.00 25.11 365 THR A CA 1
ATOM 2273 C C . THR A 1 317 ? 49.361 36.973 44.816 1.00 24.42 365 THR A C 1
ATOM 2274 O O . THR A 1 317 ? 50.254 37.312 44.038 1.00 25.58 365 THR A O 1
ATOM 2278 N N . VAL A 1 318 ? 49.479 37.031 46.138 1.00 22.12 366 VAL A N 1
ATOM 2279 C CA . VAL A 1 318 ? 50.696 37.515 46.770 1.00 21.69 366 VAL A CA 1
ATOM 2280 C C . VAL A 1 318 ? 51.870 36.640 46.328 1.00 20.60 366 VAL A C 1
ATOM 2281 O O . VAL A 1 318 ? 52.955 37.147 46.031 1.00 18.83 366 VAL A O 1
ATOM 2285 N N . LYS A 1 319 ? 51.610 35.341 46.201 1.00 19.36 367 LYS A N 1
ATOM 2286 C CA . LYS A 1 319 ? 52.625 34.386 45.787 1.00 21.16 367 LYS A CA 1
ATOM 2287 C C . LYS A 1 319 ? 53.107 34.666 44.359 1.00 21.17 367 LYS A C 1
ATOM 2288 O O . LYS A 1 319 ? 54.303 34.574 44.061 1.00 17.62 367 LYS A O 1
ATOM 2294 N N . GLN A 1 320 ? 52.163 34.982 43.475 1.00 20.25 368 GLN A N 1
ATOM 2295 C CA . GLN A 1 320 ? 52.483 35.302 42.089 1.00 19.89 368 GLN A CA 1
ATOM 2296 C C . GLN A 1 320 ? 53.288 36.596 42.053 1.00 18.55 368 GLN A C 1
ATOM 2297 O O . GLN A 1 320 ? 54.227 36.721 41.276 1.00 20.02 368 GLN A O 1
ATOM 2303 N N . ARG A 1 321 ? 52.932 37.538 42.923 1.00 16.12 369 ARG A N 1
ATOM 2304 C CA . ARG A 1 321 ? 53.617 38.820 43.001 1.00 16.58 369 ARG A CA 1
ATOM 2305 C C . ARG A 1 321 ? 55.079 38.639 43.363 1.00 14.59 369 ARG A C 1
ATOM 2306 O O . ARG A 1 321 ? 55.949 39.236 42.743 1.00 15.63 369 ARG A O 1
ATOM 2314 N N . TYR A 1 322 ? 55.345 37.816 44.367 1.00 13.37 370 TYR A N 1
ATOM 2315 C CA . TYR A 1 322 ? 56.719 37.526 44.786 1.00 13.62 370 TYR A CA 1
ATOM 2316 C C . TYR A 1 322 ? 57.480 36.800 43.673 1.00 13.10 370 TYR A C 1
ATOM 2317 O O . TYR A 1 322 ? 58.667 37.018 43.480 1.00 13.35 370 TYR A O 1
ATOM 2326 N N . ARG A 1 323 ? 56.800 35.884 42.988 1.00 16.12 371 ARG A N 1
ATOM 2327 C CA . ARG A 1 323 ? 57.389 35.118 41.885 1.00 18.12 371 ARG A CA 1
ATOM 2328 C C . ARG A 1 323 ? 57.784 36.050 40.721 1.00 16.46 371 ARG A C 1
ATOM 2329 O O . ARG A 1 323 ? 58.907 35.965 40.208 1.00 14.02 371 ARG A O 1
ATOM 2337 N N . LEU A 1 324 ? 56.875 36.955 40.337 1.00 15.97 372 LEU A N 1
ATOM 2338 C CA . LEU A 1 324 ? 57.123 37.924 39.257 1.00 14.41 372 LEU A CA 1
ATOM 2339 C C . LEU A 1 324 ? 58.249 38.916 39.612 1.00 14.26 372 LEU A C 1
ATOM 2340 O O . LEU A 1 324 ? 59.097 39.223 38.767 1.00 14.94 372 LEU A O 1
ATOM 2345 N N . LEU A 1 325 ? 58.236 39.451 40.831 1.00 12.16 373 LEU A N 1
ATOM 2346 C CA . LEU A 1 325 ? 59.294 40.373 41.243 1.00 12.60 373 LEU A CA 1
ATOM 2347 C C . LEU A 1 325 ? 60.642 39.677 41.349 1.00 13.01 373 LEU A C 1
ATOM 2348 O O . LEU A 1 325 ? 61.675 40.254 41.021 1.00 13.21 373 LEU A O 1
ATOM 2353 N N . GLY A 1 326 ? 60.615 38.410 41.750 1.00 15.93 374 GLY A N 1
ATOM 2354 C CA . GLY A 1 326 ? 61.828 37.624 41.859 1.00 15.45 374 GLY A CA 1
ATOM 2355 C C . GLY A 1 326 ? 62.508 37.434 40.518 1.00 16.95 374 GLY A C 1
ATOM 2356 O O . GLY A 1 326 ? 63.730 37.306 40.462 1.00 15.85 374 GLY A O 1
ATOM 2357 N N . ASN A 1 327 ? 61.716 37.423 39.444 1.00 17.84 375 ASN A N 1
ATOM 2358 C CA . ASN A 1 327 ? 62.227 37.273 38.066 1.00 19.45 375 ASN A CA 1
ATOM 2359 C C . ASN A 1 327 ? 62.619 38.606 37.422 1.00 16.49 375 ASN A C 1
ATOM 2360 O O . ASN A 1 327 ? 63.258 38.628 36.362 1.00 16.47 375 ASN A O 1
ATOM 2365 N N . SER A 1 328 ? 62.184 39.700 38.042 1.00 15.28 376 SER A N 1
ATOM 2366 C CA . SER A 1 328 ? 62.434 41.040 37.538 1.00 14.44 376 SER A CA 1
ATOM 2367 C C . SER A 1 328 ? 63.847 41.517 37.823 1.00 14.47 376 SER A C 1
ATOM 2368 O O . SER A 1 328 ? 64.712 40.746 38.238 1.00 13.83 376 SER A O 1
ATOM 2371 N N . LEU A 1 329 ? 64.063 42.805 37.593 1.00 14.03 377 LEU A N 1
ATOM 2372 C CA . LEU A 1 329 ? 65.371 43.417 37.738 1.00 11.82 377 LEU A CA 1
ATOM 2373 C C . LEU A 1 329 ? 65.287 44.713 38.505 1.00 11.43 377 LEU A C 1
ATOM 2374 O O . LEU A 1 329 ? 64.199 45.170 38.869 1.00 11.52 377 LEU A O 1
ATOM 2379 N N . ASN A 1 330 ? 66.442 45.301 38.777 1.00 12.03 378 ASN A N 1
ATOM 2380 C CA . ASN A 1 330 ? 66.469 46.571 39.473 1.00 12.96 378 ASN A CA 1
ATOM 2381 C C . ASN A 1 330 ? 66.408 47.661 38.408 1.00 12.37 378 ASN A C 1
ATOM 2382 O O . ASN A 1 330 ? 67.323 47.827 37.588 1.00 14.04 378 ASN A O 1
ATOM 2387 N N . VAL A 1 331 ? 65.286 48.350 38.396 1.00 11.47 379 VAL A N 1
ATOM 2388 C CA . VAL A 1 331 ? 65.038 49.415 37.457 1.00 12.27 379 VAL A CA 1
ATOM 2389 C C . VAL A 1 331 ? 66.109 50.507 37.463 1.00 13.51 379 VAL A C 1
ATOM 2390 O O . VAL A 1 331 ? 66.527 50.950 36.393 1.00 13.88 379 VAL A O 1
ATOM 2394 N N . HIS A 1 332 ? 66.572 50.920 38.645 1.00 14.54 380 HIS A N 1
ATOM 2395 C CA . HIS A 1 332 ? 67.591 51.969 38.766 1.00 16.06 380 HIS A CA 1
ATOM 2396 C C . HIS A 1 332 ? 68.914 51.600 38.085 1.00 14.28 380 HIS A C 1
ATOM 2397 O O . HIS A 1 332 ? 69.501 52.426 37.382 1.00 16.30 380 HIS A O 1
ATOM 2404 N N . VAL A 1 333 ? 69.400 50.386 38.322 1.00 13.19 381 VAL A N 1
ATOM 2405 C CA . VAL A 1 333 ? 70.658 49.916 37.724 1.00 12.17 381 VAL A CA 1
ATOM 2406 C C . VAL A 1 333 ? 70.577 49.900 36.197 1.00 10.44 381 VAL A C 1
ATOM 2407 O O . VAL A 1 333 ? 71.428 50.455 35.523 1.00 9.83 381 VAL A O 1
ATOM 2411 N N . VAL A 1 334 ? 69.530 49.297 35.651 1.00 10.99 382 VAL A N 1
ATOM 2412 C CA . VAL A 1 334 ? 69.376 49.253 34.196 1.00 11.57 382 VAL A CA 1
ATOM 2413 C C . VAL A 1 334 ? 69.239 50.663 33.609 1.00 12.17 382 VAL A C 1
ATOM 2414 O O . VAL A 1 334 ? 69.826 50.964 32.577 1.00 11.13 382 VAL A O 1
ATOM 2418 N N . ALA A 1 335 ? 68.512 51.535 34.303 1.00 13.04 383 ALA A N 1
ATOM 2419 C CA . ALA A 1 335 ? 68.289 52.907 33.863 1.00 12.30 383 ALA A CA 1
ATOM 2420 C C . ALA A 1 335 ? 69.604 53.659 33.748 1.00 12.98 383 ALA A C 1
ATOM 2421 O O . ALA A 1 335 ? 69.821 54.434 32.809 1.00 14.10 383 ALA A O 1
ATOM 2423 N N . LYS A 1 336 ? 70.490 53.442 34.709 1.00 13.51 384 LYS A N 1
ATOM 2424 C CA . LYS A 1 336 ? 71.788 54.102 34.694 1.00 13.11 384 LYS A CA 1
ATOM 2425 C C . LYS A 1 336 ? 72.610 53.552 33.523 1.00 14.16 384 LYS A C 1
ATOM 2426 O O . LYS A 1 336 ? 73.275 54.308 32.819 1.00 11.76 384 LYS A O 1
ATOM 2432 N N . LEU A 1 337 ? 72.541 52.242 33.294 1.00 11.95 385 LEU A N 1
ATOM 2433 C CA . LEU A 1 337 ? 73.264 51.637 32.190 1.00 12.08 385 LEU A CA 1
ATOM 2434 C C . LEU A 1 337 ? 72.728 52.139 30.844 1.00 13.36 385 LEU A C 1
ATOM 2435 O O . LEU A 1 337 ? 73.494 52.317 29.903 1.00 14.51 385 LEU A O 1
ATOM 2440 N N . ILE A 1 338 ? 71.420 52.380 30.745 1.00 12.27 386 ILE A N 1
ATOM 2441 C CA . ILE A 1 338 ? 70.839 52.881 29.503 1.00 12.90 386 ILE A CA 1
ATOM 2442 C C . ILE A 1 338 ? 71.379 54.279 29.282 1.00 14.37 386 ILE A C 1
ATOM 2443 O O . ILE A 1 338 ? 71.727 54.630 28.155 1.00 16.40 386 ILE A O 1
ATOM 2448 N N . LYS A 1 339 ? 71.470 55.071 30.352 1.00 15.54 387 LYS A N 1
ATOM 2449 C CA . LYS A 1 339 ? 72.019 56.436 30.255 1.00 18.25 387 LYS A CA 1
ATOM 2450 C C . LYS A 1 339 ? 73.466 56.376 29.732 1.00 17.58 387 LYS A C 1
ATOM 2451 O O . LYS A 1 339 ? 73.828 57.117 28.825 1.00 16.06 387 LYS A O 1
ATOM 2457 N N . ILE A 1 340 ? 74.252 55.439 30.264 1.00 17.81 388 ILE A N 1
ATOM 2458 C CA . ILE A 1 340 ? 75.650 55.244 29.872 1.00 20.00 388 ILE A CA 1
ATOM 2459 C C . ILE A 1 340 ? 75.769 54.857 28.398 1.00 19.34 388 ILE A C 1
ATOM 2460 O O . ILE A 1 340 ? 76.615 55.369 27.679 1.00 21.97 388 ILE A O 1
ATOM 2465 N N . LEU A 1 341 ? 74.958 53.903 27.973 1.00 18.57 389 LEU A N 1
ATOM 2466 C CA . LEU A 1 341 ? 74.962 53.419 26.596 1.00 18.63 389 LEU A CA 1
ATOM 2467 C C . LEU A 1 341 ? 74.560 54.477 25.556 1.00 19.65 389 LEU A C 1
ATOM 2468 O O . LEU A 1 341 ? 75.138 54.554 24.470 1.00 19.70 389 LEU A O 1
ATOM 2473 N N . TYR A 1 342 ? 73.542 55.264 25.887 1.00 20.45 390 TYR A N 1
ATOM 2474 C CA . TYR A 1 342 ? 73.010 56.268 24.981 1.00 22.00 390 TYR A CA 1
ATOM 2475 C C . TYR A 1 342 ? 73.832 57.523 24.732 1.00 23.60 390 TYR A C 1
ATOM 2476 O O . TYR A 1 342 ? 73.877 58.016 23.611 1.00 24.11 390 TYR A O 1
ATOM 2485 N N . GLU A 1 343 ? 74.420 58.089 25.766 1.00 26.36 391 GLU A N 1
ATOM 2486 C CA . GLU A 1 343 ? 75.178 59.298 25.545 1.00 36.56 391 GLU A CA 1
ATOM 2487 C C . GLU A 1 343 ? 76.603 59.054 25.967 1.00 41.83 391 GLU A C 1
ATOM 2488 O O . GLU A 1 343 ? 76.942 59.435 27.120 1.00 48.04 391 GLU A O 1
#

Solvent-accessible surface area: 14851 Å² total

Sequence (311 aa):
EPLRVLELYSGVGGMHHALRESCIPAQVVAAIDVNTVANEVYKYNFPHTQLLAKTIEGITLEEFDRLSFDMILMSPPNSFLHILDILPRLQKLPKYILLENVKGFEVSSTRDLLIQTIENGFQYQEFLLSPTSLGIPNSRLRYFLIAKLQSEPLPFQAPGQVLMEFPKLSVKMLKDFLEDDTDVNQYLLPPKSLLRYALLLDIVQPTRRSVCFTKGYGSYIEGTGSVLQTAEDVQVENIYKSLTNLSQEEQITKLLILKLRYFTPKEIANLLGFPPEFGFPEKITVKQRYRLLGNSLNVHVVAKLIKILYE

B-factor: mean 21.7, std 9.08, range [5.54, 69.49]

Secondary structure (DSSP, 8-state):
--EEEEEET-TT-HHHHHHHHHT-SEEEEEEE---HHHHHHHHHH-TTS-EE-S-GGG--HHHHHHH--SEEEE----HHHHHHHHGGG-SS--SEEEEEEETTGGGSHHHHHHHHHHH--EEEEEEEE-GGGGT-S----EEEEEEEESSSPPTT--TT-EESS-----PPPGGGG--TT--HHHHBPPHHHHHHHGGG--EE------PPP-TTTTT--TTS--EEE--SS--HHHHHHTTTT--HHHHHHHHHTT-EEPPPHHHHHHHTT--TT----TTS-HHHHHHHHHHS--HHHHHHHHHHHH-

CATH classification: 3.90.120.10 (+1 more: 3.40.50.150)